Protein AF-0000000067835073 (afdb_homodimer)

pLDDT: mean 97.75, std 1.34, range [91.19, 98.94]

Foldseek 3Di:
DAAQDPVLVVLLVVLLVVLPDDDDDDYDNALVVVQCVQQDPVNQSVNLAQPQDAEEFEQDGDPHGSLVSLLSQCVHQQRVQHAYEYEYADPDPVVVVSSVVSPHPYYDHQDPDPVSNSVVSNVVSNVVVPDDGDGGD/DAAQDPVLVVLLVVLLVVLPDDDDDDYDNALVVVQCVQQDPVNQSVNLAQPQDAEEFEQDGDPHGSLVSLLSQCVHQQRVQHAYEYEYADPDPVVVVSSVVSPHPYYDHQDPDPVSNSVVSNVVSNVVVPDDGDGGD

Sequence (274 aa):
MIEDDEGHARLIERNIRRAGVNNEILPFRDGTSALEFLFGADGTGEVSGRRHLLILLDLNLPDMTGIDILEQIKANPHTKRSPVVVLTTTDDSREIQRCYDLGANVYITKPVNYEGFSNAIRQLGLFFSVIQVPENSMIEDDEGHARLIERNIRRAGVNNEILPFRDGTSALEFLFGADGTGEVSGRRHLLILLDLNLPDMTGIDILEQIKANPHTKRSPVVVLTTTDDSREIQRCYDLGANVYITKPVNYEGFSNAIRQLGLFFSVIQVPENS

Radius of gyration: 18.01 Å; Cα contacts (8 Å, |Δi|>4): 546; chains: 2; bounding box: 34×50×45 Å

Secondary structure (DSSP, 8-state):
-B---HHHHHHHHHHHHHTT--S----BSSHHHHHHHHH-TTSS-GGGTT-B--EEE-SB-SSSBHHHHHHHHHHSTTTTTS-EEEEES---HHHHHHHHHTT-SEEEEPPSSHHHHHHHHHHHHHHHTTBPPPBP-/-B---HHHHHHHHHHHHHTT--S----BSSHHHHHHHHH-TTSS-GGGTT----EEE-SB-SSSBHHHHHHHHHHSTTTTTS-EEEEES---HHHHHHHHHTT-SEEEEPPSSHHHHHHHHHHHHHHHTTBPPPPP-

Nearest PDB structures (foldseek):
  3heb-assembly1_B  TM=9.997E-01  e=2.700E-22  Rhodospirillum rubrum ATCC 11170
  1jlk-assembly1_B  TM=9.019E-01  e=1.122E-11  Synechocystis sp. PCC 6803
  1k68-assembly1_B  TM=8.655E-01  e=3.749E-11  Tolypothrix sp. PCC 7601
  6xvu-assembly2_C  TM=8.597E-01  e=5.150E-11  Deinococcus radiodurans R1 = ATCC 13939 = DSM 20539
  1k66-assembly1_B  TM=8.749E-01  e=4.462E-10  Tolypothrix sp. PCC 7601

Organism: Methylorubrum extorquens (strain ATCC 14718 / DSM 1338 / JCM 2805 / NCIMB 9133 / AM1) (NCBI:txid272630)

Solvent-accessible surface area (backbone atoms only — not comparable to full-atom values): 13986 Å² total; per-residue (Å²): 62,37,42,52,51,62,68,57,43,51,53,46,52,53,28,24,43,71,44,65,46,77,70,89,80,61,79,22,55,35,55,65,66,43,48,42,63,47,18,29,96,82,60,70,12,63,76,31,30,69,34,67,48,73,42,40,36,28,44,80,37,87,82,46,49,31,63,60,50,46,45,52,40,48,68,31,80,16,40,40,54,37,46,30,36,36,46,29,74,66,78,51,66,68,57,48,36,48,42,36,70,51,60,43,35,42,41,29,52,50,46,89,48,68,68,55,30,52,49,49,34,29,34,47,17,41,32,60,69,52,49,60,72,37,61,19,77,60,38,42,51,52,63,69,58,43,52,52,46,52,54,28,24,43,72,44,65,45,76,70,89,79,62,80,23,54,33,55,65,67,42,48,43,64,47,17,28,96,83,62,70,13,62,76,31,30,69,35,68,47,74,40,41,35,29,42,81,38,87,82,46,50,29,63,59,51,46,44,52,40,50,71,30,80,17,40,39,54,37,46,30,35,37,47,28,74,67,79,51,67,68,58,49,37,50,42,38,70,52,59,41,36,42,40,29,51,50,47,89,48,67,67,55,29,51,50,50,34,28,33,46,17,42,33,59,69,50,50,60,70,37,60,19,77

InterPro domains:
  IPR001789 Signal transduction response regulator, receiver domain [PF00072] (2-121)
  IPR001789 Signal transduction response regulator, receiver domain [PS50110] (1-125)
  IPR001789 Signal transduction response regulator, receiver domain [SM00448] (1-121)
  IPR011006 CheY-like superfamily [SSF52172] (2-124)
  IPR052893 Two-component system response regulator [PTHR44520] (1-135)

Structure (mmCIF, N/CA/C/O backbone):
data_AF-0000000067835073-model_v1
#
loop_
_entity.id
_entity.type
_entity.pdbx_description
1 polymer 'Response regulator receiver (CheY-like protein)'
#
loop_
_atom_site.group_PDB
_atom_site.id
_atom_site.type_symbol
_atom_site.label_atom_id
_atom_site.label_alt_id
_atom_site.label_comp_id
_atom_site.label_asym_id
_atom_site.label_entity_id
_atom_site.label_seq_id
_atom_site.pdbx_PDB_ins_code
_atom_site.Cartn_x
_atom_site.Cartn_y
_atom_site.Cartn_z
_atom_site.occupancy
_atom_site.B_iso_or_equiv
_atom_site.auth_seq_id
_atom_site.auth_comp_id
_atom_site.auth_asym_id
_atom_site.auth_atom_id
_atom_site.pdbx_PDB_model_num
ATOM 1 N N . MET A 1 1 ? -4.281 14.312 4.859 1 98.56 1 MET A N 1
ATOM 2 C CA . MET A 1 1 ? -2.906 14.617 4.473 1 98.56 1 MET A CA 1
ATOM 3 C C . MET A 1 1 ? -2.176 15.352 5.594 1 98.56 1 MET A C 1
ATOM 5 O O . MET A 1 1 ? -2.541 16.484 5.945 1 98.56 1 MET A O 1
ATOM 9 N N . ILE A 1 2 ? -1.182 14.68 6.16 1 98.88 2 ILE A N 1
ATOM 10 C CA . ILE A 1 2 ? -0.378 15.266 7.23 1 98.88 2 ILE A CA 1
ATOM 11 C C . ILE A 1 2 ? 0.965 15.727 6.672 1 98.88 2 ILE A C 1
ATOM 13 O O . ILE A 1 2 ? 1.862 14.914 6.438 1 98.88 2 ILE A O 1
ATOM 17 N N . GLU A 1 3 ? 1.107 17.062 6.453 1 98.69 3 GLU A N 1
ATOM 18 C CA . GLU A 1 3 ? 2.195 17.734 5.742 1 98.69 3 GLU A CA 1
ATOM 19 C C . GLU A 1 3 ? 2.354 19.188 6.203 1 98.69 3 GLU A C 1
ATOM 21 O O . GLU A 1 3 ? 1.433 19.984 6.062 1 98.69 3 GLU A O 1
ATOM 26 N N . ASP A 1 4 ? 3.525 19.453 6.754 1 98.38 4 ASP A N 1
ATOM 27 C CA . ASP A 1 4 ? 3.678 20.781 7.332 1 98.38 4 ASP A CA 1
ATOM 28 C C . ASP A 1 4 ? 4.176 21.781 6.289 1 98.38 4 ASP A C 1
ATOM 30 O O . ASP A 1 4 ? 4.031 23 6.461 1 98.38 4 ASP A O 1
ATOM 34 N N . ASP A 1 5 ? 4.883 21.359 5.227 1 97.62 5 ASP A N 1
ATOM 35 C CA . ASP A 1 5 ? 5.324 22.234 4.152 1 97.62 5 ASP A CA 1
ATOM 36 C C . ASP A 1 5 ? 4.156 22.641 3.252 1 97.62 5 ASP A C 1
ATOM 38 O O . ASP A 1 5 ? 3.621 21.797 2.516 1 97.62 5 ASP A O 1
ATOM 42 N N . GLU A 1 6 ? 3.848 23.859 3.281 1 97.12 6 GLU A N 1
ATOM 43 C CA . GLU A 1 6 ? 2.68 24.344 2.549 1 97.12 6 GLU A CA 1
ATOM 44 C C . GLU A 1 6 ? 2.857 24.156 1.044 1 97.12 6 GLU A C 1
ATOM 46 O O . GLU A 1 6 ? 1.894 23.859 0.331 1 97.12 6 GLU A O 1
ATOM 51 N N . GLY A 1 7 ? 4.02 24.438 0.592 1 96.69 7 GLY A N 1
ATOM 52 C CA . GLY A 1 7 ? 4.301 24.203 -0.816 1 96.69 7 GLY A CA 1
ATOM 53 C C . GLY A 1 7 ? 4.105 22.766 -1.239 1 96.69 7 GLY A C 1
ATOM 54 O O . GLY A 1 7 ? 3.48 22.5 -2.266 1 96.69 7 GLY A O 1
ATOM 55 N N . HIS A 1 8 ? 4.672 21.875 -0.478 1 97.5 8 HIS A N 1
ATOM 56 C CA . HIS A 1 8 ? 4.469 20.453 -0.744 1 97.5 8 HIS A CA 1
ATOM 57 C C . HIS A 1 8 ? 2.992 20.078 -0.667 1 97.5 8 HIS A C 1
ATOM 59 O O . HIS A 1 8 ? 2.477 19.391 -1.545 1 97.5 8 HIS A O 1
ATOM 65 N N . ALA A 1 9 ? 2.312 20.531 0.361 1 97.94 9 ALA A N 1
ATOM 66 C CA . ALA A 1 9 ? 0.902 20.188 0.549 1 97.94 9 ALA A CA 1
ATOM 67 C C . ALA A 1 9 ? 0.071 20.625 -0.656 1 97.94 9 ALA A C 1
ATOM 69 O O . ALA A 1 9 ? -0.775 19.859 -1.136 1 97.94 9 ALA A O 1
ATOM 70 N N . ARG A 1 10 ? 0.273 21.797 -1.124 1 97.75 10 ARG A N 1
ATOM 71 C CA . ARG A 1 10 ? -0.455 22.312 -2.277 1 97.75 10 ARG A CA 1
ATOM 72 C C . ARG A 1 10 ? -0.171 21.484 -3.523 1 97.75 10 ARG A C 1
ATOM 74 O O . ARG A 1 10 ? -1.088 21.156 -4.281 1 97.75 10 ARG A O 1
ATOM 81 N N . LEU A 1 11 ? 1.121 21.234 -3.689 1 97.62 11 LEU A N 1
ATOM 82 C CA . LEU A 1 11 ? 1.531 20.422 -4.832 1 97.62 11 LEU A CA 1
ATOM 83 C C . LEU A 1 11 ? 0.865 19.062 -4.789 1 97.62 11 LEU A C 1
ATOM 85 O O . LEU A 1 11 ? 0.342 18.594 -5.801 1 97.62 11 LEU A O 1
ATOM 89 N N . ILE A 1 12 ? 0.872 18.391 -3.662 1 98.19 12 ILE A N 1
ATOM 90 C CA . ILE A 1 12 ? 0.294 17.062 -3.477 1 98.19 12 ILE A CA 1
ATOM 91 C C . ILE A 1 12 ? -1.202 17.109 -3.775 1 98.19 12 ILE A C 1
ATOM 93 O O . ILE A 1 12 ? -1.7 16.328 -4.594 1 98.19 12 ILE A O 1
ATOM 97 N N . GLU A 1 13 ? -1.892 18.031 -3.162 1 98.12 13 GLU A N 1
ATOM 98 C CA . GLU A 1 13 ? -3.338 18.109 -3.342 1 98.12 13 GLU A CA 1
ATOM 99 C C . GLU A 1 13 ? -3.697 18.359 -4.805 1 98.12 13 GLU A C 1
ATOM 101 O O . GLU A 1 13 ? -4.574 17.688 -5.355 1 98.12 13 GLU A O 1
ATOM 106 N N . ARG A 1 14 ? -3.027 19.297 -5.41 1 97.06 14 ARG A N 1
ATOM 107 C CA . ARG A 1 14 ? -3.311 19.656 -6.797 1 97.06 14 ARG A CA 1
ATOM 108 C C . ARG A 1 14 ? -3.137 18.453 -7.719 1 97.06 14 ARG A C 1
ATOM 110 O O . ARG A 1 14 ? -3.984 18.188 -8.578 1 97.06 14 ARG A O 1
ATOM 117 N N . ASN A 1 15 ? -2.102 17.734 -7.551 1 97.44 15 ASN A N 1
ATOM 118 C CA . ASN A 1 15 ? -1.818 16.609 -8.445 1 97.44 15 ASN A CA 1
ATOM 119 C C . ASN A 1 15 ? -2.738 15.43 -8.18 1 97.44 15 ASN A C 1
ATOM 121 O O . ASN A 1 15 ? -3.123 14.711 -9.102 1 97.44 15 ASN A O 1
ATOM 125 N N . ILE A 1 16 ? -3.078 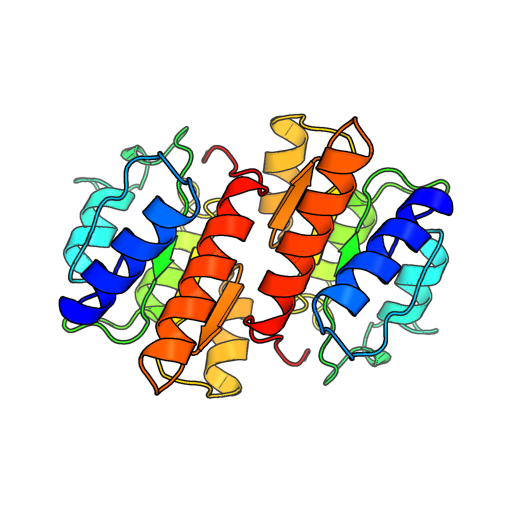15.18 -6.918 1 97.44 16 ILE A N 1
ATOM 126 C CA . ILE A 1 16 ? -4.043 14.133 -6.594 1 97.44 16 ILE A CA 1
ATOM 127 C C . ILE A 1 16 ? -5.387 14.445 -7.238 1 97.44 16 ILE A C 1
ATOM 129 O O . ILE A 1 16 ? -6.023 13.57 -7.832 1 97.44 16 ILE A O 1
ATOM 133 N N . ARG A 1 17 ? -5.805 15.688 -7.219 1 97.12 17 ARG A N 1
ATOM 134 C CA . ARG A 1 17 ? -7.055 16.125 -7.84 1 97.12 17 ARG A CA 1
ATOM 135 C C . ARG A 1 17 ? -6.992 15.977 -9.359 1 97.12 17 ARG A C 1
ATOM 137 O O . ARG A 1 17 ? -7.957 15.539 -9.984 1 97.12 17 ARG A O 1
ATOM 144 N N . ARG A 1 18 ? -5.891 16.297 -9.883 1 95.12 18 ARG A N 1
ATOM 145 C CA . ARG A 1 18 ? -5.695 16.203 -11.328 1 95.12 18 ARG A CA 1
ATOM 146 C C . ARG A 1 18 ? -5.789 14.758 -11.797 1 95.12 18 ARG A C 1
ATOM 148 O O . ARG A 1 18 ? -6.168 14.492 -12.938 1 95.12 18 ARG A O 1
ATOM 155 N N . ALA A 1 19 ? -5.398 13.859 -10.922 1 94.12 19 ALA A N 1
ATOM 156 C CA . ALA A 1 19 ? -5.457 12.438 -11.25 1 94.12 19 ALA A CA 1
ATOM 157 C C . ALA A 1 19 ? -6.895 11.922 -11.188 1 94.12 19 ALA A C 1
ATOM 159 O O . ALA A 1 19 ? -7.152 10.75 -11.484 1 94.12 19 ALA A O 1
ATOM 160 N N . GLY A 1 20 ? -7.879 12.758 -10.703 1 93.94 20 GLY A N 1
ATOM 161 C CA . GLY A 1 20 ? -9.289 12.414 -10.734 1 93.94 20 GLY A CA 1
ATOM 162 C C . GLY A 1 20 ? -9.828 11.953 -9.391 1 93.94 20 GLY A C 1
ATOM 163 O O . GLY A 1 20 ? -10.93 11.414 -9.312 1 93.94 20 GLY A O 1
ATOM 164 N N . VAL A 1 21 ? -9.047 12.055 -8.375 1 93.94 21 VAL A N 1
ATOM 165 C CA . VAL A 1 21 ? -9.508 11.719 -7.027 1 93.94 21 VAL A CA 1
ATOM 166 C C . VAL A 1 21 ? -10.391 12.836 -6.488 1 93.94 21 VAL A C 1
ATOM 168 O O . VAL A 1 21 ? -9.93 13.953 -6.27 1 93.94 21 VAL A O 1
ATOM 171 N N . ASN A 1 22 ? -11.641 12.477 -6.199 1 93.38 22 ASN A N 1
ATOM 172 C CA . ASN A 1 22 ? -12.609 13.516 -5.863 1 93.38 22 ASN A CA 1
ATOM 173 C C . ASN A 1 22 ? -12.953 13.492 -4.375 1 93.38 22 ASN A C 1
ATOM 175 O O . ASN A 1 22 ? -13.633 14.398 -3.879 1 93.38 22 ASN A O 1
ATOM 179 N N . ASN A 1 23 ? -12.516 12.578 -3.691 1 94.44 23 ASN A N 1
ATOM 180 C CA . ASN A 1 23 ? -12.789 12.508 -2.26 1 94.44 23 ASN A CA 1
ATOM 181 C C . ASN A 1 23 ? -12.266 13.75 -1.529 1 94.44 23 ASN A C 1
ATOM 183 O O . ASN A 1 23 ? -11.398 14.453 -2.041 1 94.44 23 ASN A O 1
ATOM 187 N N . GLU A 1 24 ? -12.883 13.984 -0.422 1 97 24 GLU A N 1
ATOM 188 C CA . GLU A 1 24 ? -12.43 15.102 0.405 1 97 24 GLU A CA 1
ATOM 189 C C . GLU A 1 24 ? -10.992 14.883 0.873 1 97 24 GLU A C 1
ATOM 191 O O . GLU A 1 24 ? -10.625 13.789 1.291 1 97 24 GLU A O 1
ATOM 196 N N . ILE A 1 25 ? -10.164 15.898 0.758 1 97.94 25 ILE A N 1
ATOM 197 C CA . ILE A 1 25 ? -8.805 15.906 1.288 1 97.94 25 ILE A CA 1
ATOM 198 C C . ILE A 1 25 ? -8.711 16.875 2.463 1 97.94 25 ILE A C 1
ATOM 200 O O . ILE A 1 25 ? -8.969 18.078 2.309 1 97.94 25 ILE A O 1
ATOM 204 N N . LEU A 1 26 ? -8.445 16.391 3.621 1 98.31 26 LEU A N 1
ATOM 205 C CA . LEU A 1 26 ? -8.297 17.203 4.824 1 98.31 26 LEU A CA 1
ATOM 206 C C . LEU A 1 26 ? -6.824 17.406 5.168 1 98.31 26 LEU A C 1
ATOM 208 O O . LEU A 1 26 ? -6.145 16.469 5.578 1 98.31 26 LEU A O 1
ATOM 212 N N . PRO A 1 27 ? -6.355 18.625 5.016 1 98.5 27 PRO A N 1
ATOM 213 C CA . PRO A 1 27 ? -4.945 18.906 5.312 1 98.5 27 PRO A CA 1
ATOM 214 C C . PRO A 1 27 ? -4.695 19.172 6.793 1 98.5 27 PRO A C 1
ATOM 216 O O . PRO A 1 27 ? -5.512 19.828 7.445 1 98.5 27 PRO A O 1
ATOM 219 N N . PHE A 1 28 ? -3.629 18.625 7.301 1 98.81 28 PHE A N 1
ATOM 220 C CA . PHE A 1 28 ? -3.121 18.906 8.641 1 98.81 28 PHE A CA 1
ATOM 221 C C . PHE A 1 28 ? -1.654 19.312 8.586 1 98.81 28 PHE A C 1
ATOM 223 O O . PHE A 1 28 ? -0.842 18.656 7.945 1 98.81 28 PHE A O 1
ATOM 230 N N . ARG A 1 29 ? -1.24 20.297 9.367 1 98.44 29 ARG A N 1
ATOM 231 C CA . ARG A 1 29 ? 0.108 20.844 9.273 1 98.44 29 ARG A CA 1
ATOM 232 C C . ARG A 1 29 ? 0.999 20.312 10.383 1 98.44 29 ARG A C 1
ATOM 234 O O . ARG A 1 29 ? 2.193 20.609 10.438 1 98.44 29 ARG A O 1
ATOM 241 N N . ASP A 1 30 ? 0.369 19.609 11.25 1 98.69 30 ASP A N 1
ATOM 242 C CA . ASP A 1 30 ? 1.11 19.016 12.367 1 98.69 30 ASP A CA 1
ATOM 243 C C . ASP A 1 30 ? 0.448 17.734 12.859 1 98.69 30 ASP A C 1
ATOM 245 O O . ASP A 1 30 ? -0.685 17.438 12.477 1 98.69 30 ASP A O 1
ATOM 249 N N . GLY A 1 31 ? 1.2 16.922 13.609 1 98.69 31 GLY A N 1
ATOM 250 C CA . GLY A 1 31 ? 0.702 15.648 14.094 1 98.69 31 GLY A CA 1
ATOM 251 C C . GLY A 1 31 ? -0.397 15.789 15.133 1 98.69 31 GLY A C 1
ATOM 252 O O . GLY A 1 31 ? -1.326 14.977 15.172 1 98.69 31 GLY A O 1
ATOM 253 N N . THR A 1 32 ? -0.28 16.812 15.93 1 98.56 32 THR A N 1
ATOM 254 C CA . THR A 1 32 ? -1.241 17 17 1 98.56 32 THR A CA 1
ATOM 255 C C . THR A 1 3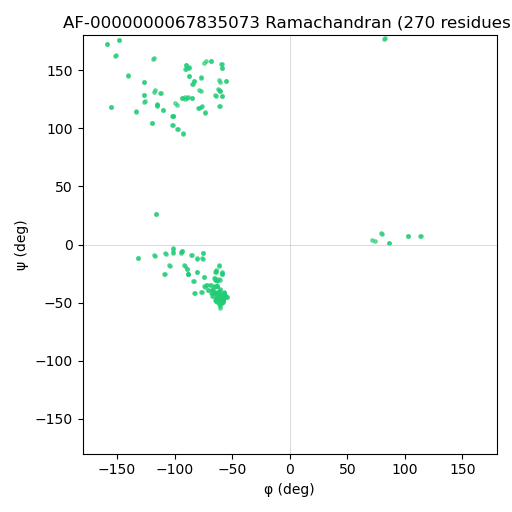2 ? -2.652 17.172 16.453 1 98.56 32 THR A C 1
ATOM 257 O O . THR A 1 32 ? -3.576 16.469 16.859 1 98.56 32 THR A O 1
ATOM 260 N N . SER A 1 33 ? -2.822 18.094 15.547 1 98.62 33 SER A N 1
ATOM 261 C CA . SER A 1 33 ? -4.145 18.328 14.984 1 98.62 33 SER A CA 1
ATOM 262 C C . SER A 1 33 ? -4.648 17.109 14.211 1 98.62 33 SER A C 1
ATOM 264 O O . SER A 1 33 ? -5.844 16.828 14.219 1 98.62 33 SER A O 1
ATOM 266 N N . ALA A 1 34 ? -3.736 16.391 13.523 1 98.81 34 ALA A N 1
ATOM 267 C CA . ALA A 1 34 ? -4.109 15.18 12.797 1 98.81 34 ALA A CA 1
ATOM 268 C C . ALA A 1 34 ? -4.625 14.109 13.75 1 98.81 34 ALA A C 1
ATOM 270 O O . ALA A 1 34 ? -5.676 13.508 13.5 1 98.81 34 ALA A O 1
ATOM 271 N N . LEU A 1 35 ? -3.91 13.891 14.844 1 98.75 35 LEU A N 1
ATOM 272 C CA . LEU A 1 35 ? -4.293 12.867 15.805 1 98.75 35 LEU A CA 1
ATOM 273 C C . LEU A 1 35 ? -5.594 13.242 16.516 1 98.75 35 LEU A C 1
ATOM 275 O O . LEU A 1 35 ? -6.418 12.375 16.812 1 98.75 35 LEU A O 1
ATOM 279 N N . GLU A 1 36 ? -5.723 14.508 16.828 1 98.69 36 GLU A N 1
ATOM 280 C CA . GLU A 1 36 ? -6.98 14.961 17.406 1 98.69 36 GLU A CA 1
ATOM 281 C C . GLU A 1 36 ? -8.156 14.641 16.484 1 98.69 36 GLU A C 1
ATOM 283 O O . GLU A 1 36 ? -9.219 14.219 16.953 1 98.69 36 GLU A O 1
ATOM 288 N N . PHE A 1 37 ? -7.996 14.906 15.25 1 98.75 37 PHE A N 1
ATOM 289 C CA . PHE A 1 37 ? -9.039 14.594 14.281 1 98.75 37 PHE A CA 1
ATOM 290 C C . PHE A 1 37 ? -9.312 13.094 14.25 1 98.75 37 PHE A C 1
ATOM 292 O O . PHE A 1 37 ? -10.469 12.672 14.281 1 98.75 37 PHE A O 1
ATOM 299 N N . LEU A 1 38 ? -8.273 12.227 14.195 1 98.69 38 LEU A N 1
ATOM 300 C CA . LEU A 1 38 ? -8.391 10.781 13.992 1 98.69 38 LEU A CA 1
ATOM 301 C C . LEU A 1 38 ? -8.945 10.109 15.242 1 98.69 38 LEU A C 1
ATOM 303 O O . LEU A 1 38 ? -9.711 9.148 15.148 1 98.69 38 LEU A O 1
ATOM 307 N N . PHE A 1 39 ? -8.594 10.617 16.391 1 98.62 39 PHE A N 1
ATOM 308 C CA . PHE A 1 39 ? -8.914 9.906 17.625 1 98.62 39 PHE A CA 1
ATOM 309 C C . PHE A 1 39 ? -10.094 10.57 18.328 1 98.62 39 PHE A C 1
ATOM 311 O O . PHE A 1 39 ? -10.719 9.961 19.203 1 98.62 39 PHE A O 1
ATOM 318 N N . GLY A 1 40 ? -10.367 11.82 17.953 1 98.19 40 GLY A N 1
ATOM 319 C CA . GLY A 1 40 ? -11.453 12.547 18.594 1 98.19 40 GLY A CA 1
ATOM 320 C C . GLY A 1 40 ? -11.055 13.172 19.906 1 98.19 40 GLY A C 1
ATOM 321 O O . GLY A 1 40 ? -9.945 12.945 20.406 1 98.19 40 GLY A O 1
ATOM 322 N N . ALA A 1 41 ? -11.969 13.898 20.531 1 96.25 41 ALA A N 1
ATOM 323 C CA . ALA A 1 41 ? -11.719 14.656 21.75 1 96.25 41 ALA A CA 1
ATOM 324 C C . ALA A 1 41 ? -11.406 13.727 22.922 1 96.25 41 ALA A C 1
ATOM 326 O O . ALA A 1 41 ? -10.633 14.078 23.812 1 96.25 41 ALA A O 1
ATOM 327 N N . ASP A 1 42 ? -11.922 12.578 22.875 1 97.06 42 ASP A N 1
ATOM 328 C CA . ASP A 1 42 ? -11.727 11.656 23.984 1 97.06 42 ASP A CA 1
ATOM 329 C C . ASP A 1 42 ? -10.531 10.742 23.75 1 97.06 42 ASP A C 1
ATOM 331 O O . ASP A 1 42 ? -10.211 9.891 24.578 1 97.06 42 ASP A O 1
ATOM 335 N N . GLY A 1 43 ? -9.93 10.797 22.609 1 97.19 43 GLY A N 1
ATOM 336 C CA . GLY A 1 43 ? -8.703 10.078 22.312 1 97.19 43 GLY A CA 1
ATOM 337 C C . GLY A 1 43 ? -8.922 8.617 21.969 1 97.19 43 GLY A C 1
ATOM 338 O O . GLY A 1 43 ? -7.969 7.863 21.797 1 97.19 43 GLY A O 1
ATOM 339 N N . THR A 1 44 ? -10.117 8.18 21.797 1 97.94 44 THR A N 1
ATOM 340 C CA . THR A 1 44 ? -10.406 6.75 21.688 1 97.94 44 THR A CA 1
ATOM 341 C C . THR A 1 44 ? -10.289 6.301 20.234 1 97.94 44 THR A C 1
ATOM 343 O O . THR A 1 44 ? -10.07 5.117 19.953 1 97.94 44 THR A O 1
ATOM 346 N N . GLY A 1 45 ? -10.477 7.211 19.281 1 98.31 45 GLY A N 1
ATOM 347 C CA . GLY A 1 45 ? -10.477 6.883 17.859 1 98.31 45 GLY A CA 1
ATOM 348 C C . GLY A 1 45 ? -11.836 6.441 17.359 1 98.31 45 GLY A C 1
ATOM 349 O O . GLY A 1 45 ? -12 6.172 16.172 1 98.31 45 GLY A O 1
ATOM 350 N N . GLU A 1 46 ? -12.844 6.422 18.219 1 98.31 46 GLU A N 1
ATOM 351 C CA . GLU A 1 46 ? -14.172 5.957 17.844 1 98.31 46 GLU A CA 1
ATOM 352 C C . GLU A 1 46 ? -14.758 6.812 16.719 1 98.31 46 GLU A C 1
ATOM 354 O O . GLU A 1 46 ? -15.492 6.305 15.859 1 98.31 46 GLU A O 1
ATOM 359 N N . VAL A 1 47 ? -14.391 8.07 16.688 1 98.19 47 VAL A N 1
ATOM 360 C CA . VAL A 1 47 ? -14.906 9 15.68 1 98.19 47 VAL A CA 1
ATOM 361 C C . VAL A 1 47 ? -14.461 8.562 14.289 1 98.19 47 VAL A C 1
ATOM 363 O O . VAL A 1 47 ? -15.047 8.977 13.281 1 98.19 47 VAL A O 1
ATOM 366 N N . SER A 1 48 ? -13.414 7.793 14.18 1 98.31 48 SER A N 1
ATOM 367 C CA . SER A 1 48 ? -12.891 7.328 12.898 1 98.31 48 SER A CA 1
ATOM 368 C C . SER A 1 48 ? -13.438 5.949 12.539 1 98.31 48 SER A C 1
ATOM 370 O O . SER A 1 48 ? -13.172 5.434 11.453 1 98.31 48 SER A O 1
ATOM 372 N N . GLY A 1 49 ? -14.18 5.379 13.539 1 97.06 49 GLY A N 1
ATOM 373 C CA . GLY A 1 49 ? -14.82 4.102 13.266 1 97.06 49 GLY A CA 1
ATOM 374 C C . GLY A 1 49 ? -15.82 4.168 12.133 1 97.06 49 GLY A C 1
ATOM 375 O O . GLY A 1 49 ? -16.5 5.188 11.953 1 97.06 49 GLY A O 1
ATOM 376 N N . ARG A 1 50 ? -15.969 3.207 11.234 1 96.06 50 ARG A N 1
ATOM 377 C CA . ARG A 1 50 ? -16.906 3.051 10.133 1 96.06 50 ARG A CA 1
ATOM 378 C C . ARG A 1 50 ? -16.594 4.016 8.992 1 96.06 50 ARG A C 1
ATOM 380 O O . ARG A 1 50 ? -17.391 4.184 8.07 1 96.06 50 ARG A O 1
ATOM 387 N N . ARG A 1 51 ? -15.469 4.805 9.133 1 97.81 51 ARG A N 1
ATOM 388 C CA . ARG A 1 51 ? -15.031 5.695 8.062 1 97.81 51 ARG A CA 1
ATOM 389 C C . ARG A 1 51 ? -14.047 4.992 7.129 1 97.81 51 ARG A C 1
ATOM 391 O O . ARG A 1 51 ? -13.391 4.031 7.523 1 97.81 51 ARG A O 1
ATOM 398 N N . HIS A 1 52 ? -14.062 5.422 5.922 1 98.19 52 HIS A N 1
ATOM 399 C CA . HIS A 1 52 ? -13.047 5.039 4.945 1 98.19 52 HIS A CA 1
ATOM 400 C C . HIS A 1 52 ? -11.961 6.105 4.832 1 98.19 52 HIS A C 1
ATOM 402 O O . HIS A 1 52 ? -12.172 7.145 4.203 1 98.19 52 HIS A O 1
ATOM 408 N N . LEU A 1 53 ? -10.867 5.887 5.488 1 98.44 53 LEU A N 1
ATOM 409 C CA . LEU A 1 53 ? -9.82 6.895 5.535 1 98.44 53 LEU A CA 1
ATOM 410 C C . LEU A 1 53 ? -8.539 6.375 4.883 1 98.44 53 LEU A C 1
ATOM 412 O O . LEU A 1 53 ? -8.172 5.211 5.062 1 98.44 53 LEU A O 1
ATOM 416 N N . LEU A 1 54 ? -7.969 7.121 4.07 1 98.69 54 LEU A N 1
ATOM 417 C CA . LEU A 1 54 ? -6.602 6.957 3.586 1 98.69 54 LEU A CA 1
ATOM 418 C C . LEU A 1 54 ? -5.707 8.086 4.082 1 98.69 54 LEU A C 1
ATOM 420 O O . LEU A 1 54 ? -6.078 9.258 3.992 1 98.69 54 LEU A O 1
ATOM 424 N N . ILE A 1 55 ? -4.562 7.781 4.633 1 98.88 55 ILE A N 1
ATOM 425 C CA . ILE A 1 55 ? -3.744 8.781 5.312 1 98.88 55 ILE A CA 1
ATOM 426 C C . ILE A 1 55 ? -2.424 8.961 4.562 1 98.88 55 ILE A C 1
ATOM 428 O O . ILE A 1 55 ? -1.711 7.984 4.309 1 98.88 55 ILE A O 1
ATOM 432 N N . LEU A 1 56 ? -2.137 10.125 4.109 1 98.81 56 LEU A N 1
ATOM 433 C CA . LEU A 1 56 ? -0.824 10.531 3.617 1 98.81 56 LEU A CA 1
ATOM 434 C C . LEU A 1 56 ? -0.008 11.188 4.727 1 98.81 56 LEU A C 1
ATOM 436 O O . LEU A 1 56 ? -0.441 12.18 5.316 1 98.81 56 LEU A O 1
ATOM 440 N N . LEU A 1 57 ? 1.203 10.688 4.961 1 98.94 57 LEU A N 1
ATOM 441 C CA . LEU A 1 57 ? 1.905 11.039 6.191 1 98.94 57 LEU A CA 1
ATOM 442 C C . LEU A 1 57 ? 3.355 11.414 5.902 1 98.94 57 LEU A C 1
ATOM 444 O O . LEU A 1 57 ? 4.129 10.586 5.418 1 98.94 57 LEU A O 1
ATOM 448 N N . ASP A 1 58 ? 3.734 12.648 6.121 1 98.75 58 ASP A N 1
ATOM 44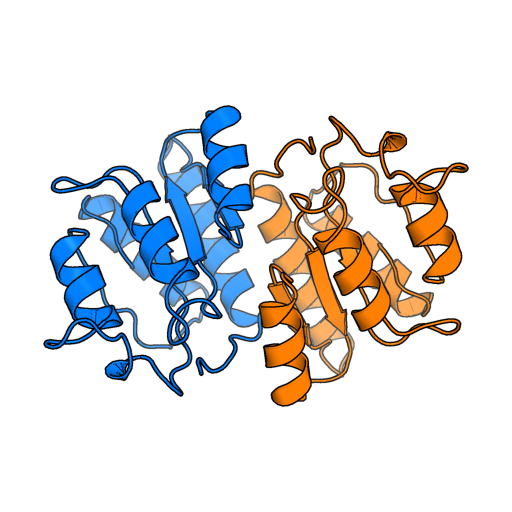9 C CA . ASP A 1 58 ? 5.137 13.055 6.18 1 98.75 58 ASP A CA 1
ATOM 450 C C . ASP A 1 58 ? 5.762 12.664 7.52 1 98.75 58 ASP A C 1
ATOM 452 O O . ASP A 1 58 ? 5.109 12.75 8.562 1 98.75 58 ASP A O 1
ATOM 456 N N . LEU A 1 59 ? 7.02 12.258 7.551 1 98.5 59 LEU A N 1
ATOM 457 C CA . LEU A 1 59 ? 7.688 11.875 8.789 1 98.5 59 LEU A CA 1
ATOM 458 C C . LEU A 1 59 ? 8.227 13.109 9.516 1 98.5 59 LEU A C 1
ATOM 460 O O . LEU A 1 59 ? 8.367 13.094 10.742 1 98.5 59 LEU A O 1
ATOM 464 N N . ASN A 1 60 ? 8.602 14.109 8.742 1 97.44 60 ASN A N 1
ATOM 465 C CA . ASN A 1 60 ? 9.203 15.312 9.297 1 97.44 60 ASN A CA 1
ATOM 466 C C . ASN A 1 60 ? 8.164 16.391 9.578 1 97.44 60 ASN A C 1
ATOM 468 O O . ASN A 1 60 ? 7.84 17.188 8.703 1 97.44 60 ASN A O 1
ATOM 472 N N . LEU A 1 61 ? 7.707 16.438 10.812 1 98.44 61 LEU A N 1
ATOM 473 C CA . LEU A 1 61 ? 6.703 17.391 11.25 1 98.44 61 LEU A CA 1
ATOM 474 C C . LEU A 1 61 ? 7.258 18.297 12.352 1 98.44 61 LEU A C 1
ATOM 476 O O . LEU A 1 61 ? 8.258 17.953 12.992 1 98.44 61 LEU A O 1
ATOM 480 N N . PRO A 1 62 ? 6.672 19.422 12.578 1 98.25 62 PRO A N 1
ATOM 481 C CA . PRO A 1 62 ? 7.246 20.406 13.5 1 98.25 62 PRO A CA 1
ATOM 482 C C . PRO A 1 62 ? 7.07 20 14.961 1 98.25 62 PRO A C 1
ATOM 484 O O . PRO A 1 62 ? 7.859 20.422 15.82 1 98.25 62 PRO A O 1
ATOM 487 N N . ASP A 1 63 ? 6.062 19.234 15.344 1 98.5 63 ASP A N 1
ATOM 488 C CA . ASP A 1 63 ? 5.734 19.016 16.75 1 98.5 63 ASP A CA 1
ATOM 489 C C . ASP A 1 63 ? 6.074 17.594 17.188 1 98.5 63 ASP A C 1
ATOM 491 O O . ASP A 1 63 ? 6.297 17.344 18.359 1 98.5 63 ASP A O 1
ATOM 495 N N . MET A 1 64 ? 6.109 16.594 16.25 1 98.25 64 MET A N 1
ATOM 496 C CA . MET A 1 64 ? 6.449 15.203 16.531 1 98.25 64 MET A CA 1
ATOM 497 C C . MET A 1 64 ? 6.91 14.492 15.258 1 98.25 64 MET A C 1
ATOM 499 O O . MET A 1 64 ? 6.879 15.078 14.164 1 98.25 64 MET A O 1
ATOM 503 N N . THR A 1 65 ? 7.383 13.305 15.391 1 98.25 65 THR A N 1
ATOM 504 C CA . THR A 1 65 ? 7.777 12.547 14.211 1 98.25 65 THR A CA 1
ATOM 505 C C . THR A 1 65 ? 6.594 11.773 13.641 1 98.25 65 THR A C 1
ATOM 507 O O . THR A 1 65 ? 5.754 11.273 14.391 1 98.25 65 THR A O 1
ATOM 510 N N . GLY A 1 66 ? 6.527 11.641 12.328 1 98.62 66 GLY A N 1
ATOM 511 C CA . GLY A 1 66 ? 5.496 10.828 11.703 1 98.62 66 GLY A CA 1
ATOM 512 C C . GLY A 1 66 ? 5.523 9.383 12.156 1 98.62 66 GLY A C 1
ATOM 513 O O . GLY A 1 66 ? 4.512 8.68 12.07 1 98.62 66 GLY A O 1
ATOM 514 N N . ILE A 1 67 ? 6.68 8.93 12.625 1 98.56 67 ILE A N 1
ATOM 515 C CA . ILE A 1 67 ? 6.797 7.566 13.133 1 98.56 67 ILE A CA 1
ATOM 516 C C . ILE A 1 67 ? 5.91 7.391 14.359 1 98.56 67 ILE A C 1
ATOM 518 O O . ILE A 1 67 ? 5.215 6.379 14.492 1 98.56 67 ILE A O 1
ATOM 522 N N . ASP A 1 68 ? 5.902 8.352 15.195 1 98.31 68 ASP A N 1
ATOM 523 C CA . ASP A 1 68 ? 5.039 8.336 16.375 1 98.31 68 ASP A CA 1
ATOM 524 C C . ASP A 1 68 ? 3.566 8.297 15.977 1 98.31 68 ASP A C 1
ATOM 526 O O . ASP A 1 68 ? 2.777 7.559 16.578 1 98.31 68 ASP A O 1
ATOM 530 N N . ILE A 1 69 ? 3.26 9.047 15.039 1 98.88 69 ILE A N 1
ATOM 531 C CA . ILE A 1 69 ? 1.886 9.117 14.555 1 98.88 69 ILE A CA 1
ATOM 532 C C . ILE A 1 69 ? 1.479 7.766 13.969 1 98.88 69 ILE A C 1
ATOM 534 O O . ILE A 1 69 ? 0.416 7.234 14.289 1 98.88 69 ILE A O 1
ATOM 538 N N . LEU A 1 70 ? 2.35 7.223 13.094 1 98.94 70 LEU A N 1
ATOM 539 C CA . LEU A 1 70 ? 2.115 5.922 12.484 1 98.94 70 LEU A CA 1
ATOM 540 C C . LEU A 1 70 ? 1.873 4.855 13.547 1 98.94 70 LEU A C 1
ATOM 542 O O . LEU A 1 70 ? 0.916 4.082 13.445 1 98.94 70 LEU A O 1
ATOM 546 N N . GLU A 1 71 ? 2.662 4.848 14.555 1 98.75 71 GLU A N 1
ATOM 547 C CA . GLU A 1 71 ? 2.543 3.877 15.633 1 98.75 71 GLU A CA 1
ATOM 548 C C . GLU A 1 71 ? 1.191 3.992 16.328 1 98.75 71 GLU A C 1
ATOM 550 O O . GLU A 1 71 ? 0.526 2.984 16.578 1 98.75 71 GLU A O 1
ATOM 555 N N . GLN A 1 72 ? 0.792 5.18 16.609 1 98.69 72 GLN A N 1
ATOM 556 C CA . GLN A 1 72 ? -0.473 5.406 17.297 1 98.69 72 GLN A CA 1
ATOM 557 C C . GLN A 1 72 ? -1.656 5 16.422 1 98.69 72 GLN A C 1
ATOM 559 O O . GLN A 1 72 ? -2.592 4.352 16.906 1 98.69 72 GLN A O 1
ATOM 564 N N . ILE A 1 73 ? -1.635 5.359 15.18 1 98.81 73 ILE A N 1
ATOM 565 C CA . ILE A 1 73 ? -2.711 5.031 14.25 1 98.81 73 ILE A CA 1
ATOM 566 C C . ILE A 1 73 ? -2.873 3.516 14.172 1 98.81 73 ILE A C 1
ATOM 568 O O . ILE A 1 73 ? -3.99 2.998 14.266 1 98.81 73 ILE A O 1
ATOM 572 N N . LYS A 1 74 ? -1.737 2.754 14.023 1 98.69 74 LYS A N 1
ATOM 573 C CA . LYS A 1 74 ? -1.778 1.317 13.766 1 98.69 74 LYS A CA 1
ATOM 574 C C . LYS A 1 74 ? -2.02 0.532 15.055 1 98.69 74 LYS A C 1
AT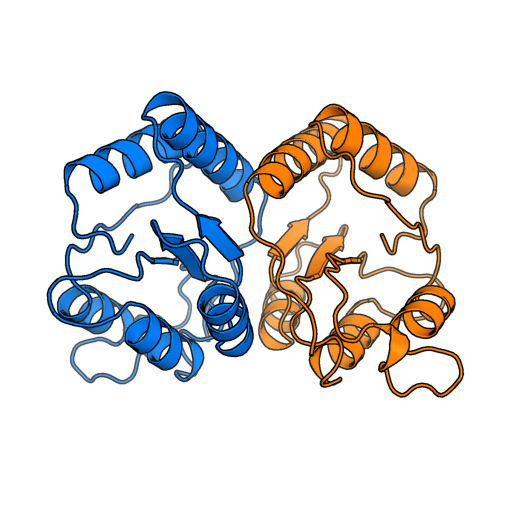OM 576 O O . LYS A 1 74 ? -2.369 -0.649 15.008 1 98.69 74 LYS A O 1
ATOM 581 N N . ALA A 1 75 ? -1.91 1.179 16.172 1 98.38 75 ALA A N 1
ATOM 582 C CA . ALA A 1 75 ? -2.172 0.526 17.453 1 98.38 75 ALA A CA 1
ATOM 583 C C . ALA A 1 75 ? -3.635 0.68 17.859 1 98.38 75 ALA A C 1
ATOM 585 O O . ALA A 1 75 ? -4.105 -0.001 18.781 1 98.38 75 ALA A O 1
ATOM 586 N N . ASN A 1 76 ? -4.367 1.606 17.297 1 98.62 76 ASN A N 1
ATOM 587 C CA . ASN A 1 76 ? -5.742 1.912 17.672 1 98.62 76 ASN A CA 1
ATOM 588 C C . ASN A 1 76 ? -6.742 1.063 16.891 1 98.62 76 ASN A C 1
ATOM 590 O O . ASN A 1 76 ? -6.727 1.049 15.664 1 98.62 76 ASN A O 1
ATOM 594 N N . PRO A 1 77 ? -7.664 0.348 17.547 1 98 77 PRO A N 1
ATOM 595 C CA . PRO A 1 77 ? -8.586 -0.568 16.875 1 98 77 PRO A CA 1
ATOM 596 C C . PRO A 1 77 ? -9.5 0.144 15.875 1 98 77 PRO A C 1
ATOM 598 O O . PRO A 1 77 ? -10.039 -0.489 14.969 1 98 77 PRO A O 1
ATOM 601 N N . HIS A 1 78 ? -9.641 1.438 15.969 1 98.5 78 HIS A N 1
ATOM 602 C CA . HIS A 1 78 ? -10.578 2.172 15.125 1 98.5 78 HIS A CA 1
ATOM 603 C C . HIS A 1 78 ? -9.859 2.861 13.969 1 98.5 78 HIS A C 1
ATOM 605 O O . HIS A 1 78 ? -10.5 3.467 13.109 1 98.5 78 HIS A O 1
ATOM 611 N N . THR A 1 79 ? -8.516 2.77 13.906 1 98.62 79 THR A N 1
ATOM 612 C CA . THR A 1 79 ? -7.812 3.441 12.82 1 98.62 79 THR A CA 1
ATOM 613 C C . THR A 1 79 ? -6.805 2.5 12.164 1 98.62 79 THR A C 1
ATOM 615 O O . THR A 1 79 ? -6.297 2.783 11.078 1 98.62 79 THR A O 1
ATOM 618 N N . LYS A 1 80 ? -6.512 1.352 12.75 1 98.44 80 LYS A N 1
ATOM 619 C CA . LYS A 1 80 ? -5.395 0.5 12.352 1 98.44 80 LYS A CA 1
ATOM 620 C C . LYS A 1 80 ? -5.59 -0.037 10.938 1 98.44 80 LYS A C 1
ATOM 622 O O . LYS A 1 80 ? -4.617 -0.354 10.242 1 98.44 80 LYS A O 1
ATOM 627 N N . ARG A 1 81 ? -6.824 -0.094 10.484 1 98.44 81 ARG A N 1
ATOM 628 C CA . ARG A 1 81 ? -7.121 -0.661 9.172 1 98.44 81 ARG A CA 1
ATOM 629 C C . ARG A 1 81 ? -6.855 0.352 8.07 1 98.44 81 ARG A C 1
ATOM 631 O O . ARG A 1 81 ? -6.672 -0.022 6.906 1 98.44 81 ARG A O 1
ATOM 638 N N . SER A 1 82 ? -6.895 1.682 8.406 1 98.75 82 SER A N 1
ATOM 639 C CA . SER A 1 82 ? -6.703 2.727 7.402 1 98.75 82 SER A CA 1
ATOM 640 C C . SER A 1 82 ? -5.348 2.592 6.715 1 98.75 82 SER A C 1
ATOM 642 O O . SER A 1 82 ? -4.316 2.504 7.379 1 98.75 82 SER A O 1
ATOM 644 N N . PRO A 1 83 ? -5.316 2.568 5.383 1 98.81 83 PRO A N 1
ATOM 645 C CA . PRO A 1 83 ? -4.027 2.623 4.688 1 98.81 83 PRO A CA 1
ATOM 646 C C . PRO A 1 83 ? -3.242 3.896 5 1 98.81 83 PRO A C 1
ATOM 648 O O . PRO A 1 83 ? -3.811 4.992 4.988 1 98.81 83 PRO A O 1
ATOM 651 N N . VAL A 1 84 ? -2.01 3.705 5.312 1 98.94 84 VAL A N 1
ATOM 652 C CA . VAL A 1 84 ? -1.111 4.832 5.535 1 98.94 84 VAL A CA 1
ATOM 653 C C . VAL A 1 84 ? -0.011 4.832 4.477 1 98.94 84 VAL A C 1
ATOM 655 O O . VAL A 1 84 ? 0.721 3.852 4.332 1 98.94 84 VAL A O 1
ATOM 658 N N . VAL A 1 85 ? 0.046 5.883 3.713 1 98.94 85 VAL A N 1
ATOM 659 C CA . VAL A 1 85 ? 1.128 6.133 2.766 1 98.94 85 VAL A CA 1
ATOM 660 C C . VAL A 1 85 ? 2.107 7.145 3.357 1 98.94 85 VAL A C 1
ATOM 662 O O . VAL A 1 85 ? 1.775 8.32 3.516 1 98.94 85 VAL A O 1
ATOM 665 N N . VAL A 1 86 ? 3.291 6.684 3.678 1 98.94 86 VAL A N 1
ATOM 666 C CA . VAL A 1 86 ? 4.355 7.57 4.141 1 98.94 86 VAL A CA 1
ATOM 667 C C . VAL A 1 86 ? 4.996 8.273 2.949 1 98.94 86 VAL A C 1
ATOM 669 O O . VAL A 1 86 ? 5.43 7.625 1.995 1 98.94 86 VAL A O 1
ATOM 672 N N . LEU A 1 87 ? 4.91 9.539 2.895 1 98.56 87 LEU A N 1
ATOM 673 C CA . LEU A 1 87 ? 5.492 10.406 1.873 1 98.56 87 LEU A CA 1
ATOM 674 C C . LEU A 1 87 ? 6.469 11.398 2.492 1 98.56 87 LEU A C 1
ATOM 676 O O . LEU A 1 87 ? 6.059 12.383 3.111 1 98.56 87 LEU A O 1
ATOM 680 N N . THR A 1 88 ? 7.801 11.18 2.34 1 98.31 88 THR A N 1
ATOM 681 C CA . THR A 1 88 ? 8.805 11.953 3.064 1 98.31 88 THR A CA 1
ATOM 682 C C . THR A 1 88 ? 10.078 12.102 2.234 1 98.31 88 THR A C 1
ATOM 684 O O . THR A 1 88 ? 10.172 11.562 1.131 1 98.31 88 THR A O 1
ATOM 687 N N . THR A 1 89 ? 11.062 12.883 2.766 1 96.5 89 THR A N 1
ATOM 688 C CA . THR A 1 89 ? 12.266 13.195 1.993 1 96.5 89 THR A CA 1
ATOM 689 C C . THR A 1 89 ? 13.344 12.141 2.217 1 96.5 89 THR A C 1
ATOM 691 O O . THR A 1 89 ? 14.258 12 1.401 1 96.5 89 THR A O 1
ATOM 694 N N . THR A 1 90 ? 13.266 11.43 3.262 1 96.56 90 THR A N 1
ATOM 695 C CA . THR A 1 90 ? 14.352 10.508 3.592 1 96.56 90 THR A CA 1
ATOM 696 C C . THR A 1 90 ? 14.188 9.195 2.838 1 96.56 90 THR A C 1
ATOM 698 O O . THR A 1 90 ? 13.062 8.703 2.672 1 96.56 90 THR A O 1
ATOM 701 N N . ASP A 1 91 ? 15.32 8.648 2.373 1 97.06 91 ASP A N 1
ATOM 702 C CA . ASP A 1 91 ? 15.352 7.316 1.768 1 97.06 91 ASP A CA 1
ATOM 703 C C . ASP A 1 91 ? 16.203 6.355 2.59 1 97.06 91 ASP A C 1
ATOM 705 O O . ASP A 1 91 ? 16.781 5.41 2.047 1 97.06 91 ASP A O 1
ATOM 709 N N . ASP A 1 92 ? 16.297 6.656 3.854 1 97.44 92 ASP A N 1
ATOM 710 C CA . ASP A 1 92 ? 17.062 5.797 4.758 1 97.44 92 ASP A CA 1
ATOM 711 C C . ASP A 1 92 ? 16.406 4.414 4.867 1 97.44 92 ASP A C 1
ATOM 713 O O . ASP A 1 92 ? 15.234 4.301 5.211 1 97.44 92 ASP A O 1
ATOM 717 N N . SER A 1 93 ? 17.297 3.32 4.641 1 97.88 93 SER A N 1
ATOM 718 C CA . SER A 1 93 ? 16.797 1.952 4.625 1 97.88 93 SER A CA 1
ATOM 719 C C . SER A 1 93 ? 16.219 1.559 5.984 1 97.88 93 SER A C 1
ATOM 721 O O . SER A 1 93 ? 15.211 0.857 6.059 1 97.88 93 SER A O 1
ATOM 723 N N . ARG A 1 94 ? 16.812 2.029 7.059 1 97.62 94 ARG A N 1
ATOM 724 C CA . ARG A 1 94 ? 16.344 1.703 8.398 1 97.62 94 ARG A CA 1
ATOM 725 C C . ARG A 1 94 ? 14.961 2.309 8.656 1 97.62 94 ARG A C 1
ATOM 727 O O . ARG A 1 94 ? 14.094 1.66 9.234 1 97.62 94 ARG A O 1
ATOM 734 N N . GLU A 1 95 ? 14.758 3.506 8.211 1 97.88 95 GLU A N 1
ATOM 735 C CA . GLU A 1 95 ? 13.469 4.172 8.383 1 97.88 95 GLU A CA 1
ATOM 736 C C . GLU A 1 95 ? 12.383 3.498 7.543 1 97.88 95 GLU A C 1
ATOM 738 O O . GLU A 1 95 ? 11.258 3.312 8.008 1 97.88 95 GLU A O 1
ATOM 743 N N . ILE A 1 96 ? 12.773 3.162 6.348 1 98.62 96 ILE A N 1
ATOM 744 C CA . ILE A 1 96 ? 11.844 2.471 5.465 1 98.62 96 ILE A CA 1
ATOM 745 C C . ILE A 1 96 ? 11.383 1.168 6.117 1 98.62 96 ILE A C 1
ATOM 747 O O . ILE A 1 96 ? 10.18 0.919 6.242 1 98.62 96 ILE A O 1
ATOM 751 N N . GLN A 1 97 ? 12.359 0.367 6.602 1 98.56 97 GLN A N 1
ATOM 752 C CA . GLN A 1 97 ? 12.039 -0.907 7.238 1 98.56 97 GLN A CA 1
ATOM 753 C C . GLN A 1 97 ? 11.188 -0.7 8.484 1 98.56 97 GLN A C 1
ATOM 755 O O . GLN A 1 97 ? 10.195 -1.401 8.688 1 98.56 97 GLN A O 1
ATOM 760 N N . ARG A 1 98 ? 11.508 0.271 9.227 1 98.25 98 ARG A N 1
ATOM 761 C CA . ARG A 1 98 ? 10.789 0.562 10.469 1 98.25 98 ARG A CA 1
ATOM 762 C C . ARG A 1 98 ? 9.336 0.932 10.18 1 98.25 98 ARG A C 1
ATOM 764 O O . ARG A 1 98 ? 8.43 0.46 10.867 1 98.25 98 ARG A O 1
ATOM 771 N N . CYS A 1 99 ? 9.133 1.74 9.227 1 98.81 99 CYS A N 1
ATOM 772 C CA . CYS A 1 99 ? 7.781 2.168 8.898 1 98.81 99 CYS A CA 1
ATOM 773 C C . CYS A 1 99 ? 6.926 0.984 8.453 1 98.81 99 CYS A C 1
ATOM 775 O O . CYS A 1 99 ? 5.773 0.857 8.875 1 98.81 99 CYS A O 1
ATOM 777 N N . TYR A 1 100 ? 7.484 0.113 7.621 1 98.75 100 TYR A N 1
ATOM 778 C CA . TYR A 1 100 ? 6.73 -1.063 7.207 1 98.75 100 TYR A CA 1
ATOM 779 C C . TYR A 1 100 ? 6.473 -1.991 8.383 1 98.75 100 TYR A C 1
ATOM 781 O O . TYR A 1 100 ? 5.383 -2.557 8.516 1 98.75 100 TYR A O 1
ATOM 789 N N . ASP A 1 101 ? 7.449 -2.109 9.32 1 98.31 101 ASP A N 1
ATOM 790 C CA . ASP A 1 101 ? 7.273 -2.926 10.516 1 98.31 101 ASP A CA 1
ATOM 791 C C . ASP A 1 101 ? 6.141 -2.389 11.391 1 98.31 101 ASP A C 1
ATOM 793 O O . ASP A 1 101 ? 5.441 -3.158 12.055 1 98.31 101 ASP A O 1
ATOM 797 N N . LEU A 1 102 ? 5.973 -1.101 11.344 1 98.31 102 LEU A N 1
ATOM 798 C CA . LEU A 1 102 ? 4.957 -0.466 12.18 1 98.31 102 LEU A CA 1
ATOM 799 C C . LEU A 1 102 ? 3.594 -0.5 11.5 1 98.31 102 LEU A C 1
ATOM 801 O O . LEU A 1 102 ? 2.59 -0.098 12.094 1 98.31 102 LEU A O 1
ATOM 805 N N . GLY A 1 103 ? 3.537 -0.912 10.18 1 98.31 103 GLY A N 1
ATOM 806 C CA . GLY A 1 103 ? 2.25 -1.126 9.539 1 98.31 103 GLY A CA 1
ATOM 807 C C . GLY A 1 103 ? 1.967 -0.138 8.422 1 98.31 103 GLY A C 1
ATOM 808 O O . GLY A 1 103 ? 0.831 -0.026 7.961 1 98.31 103 GLY A O 1
ATOM 809 N N . ALA A 1 104 ? 3 0.684 8.078 1 98.88 104 ALA A N 1
ATOM 810 C CA . ALA A 1 104 ? 2.795 1.506 6.891 1 98.88 104 ALA A CA 1
ATOM 811 C C . ALA A 1 104 ? 2.445 0.644 5.68 1 98.88 104 ALA A C 1
ATOM 813 O O . ALA A 1 104 ? 3.018 -0.432 5.492 1 98.88 104 ALA A O 1
ATOM 814 N N . ASN A 1 105 ? 1.537 1.152 4.895 1 98.81 105 ASN A N 1
ATOM 815 C CA . ASN A 1 105 ? 1.138 0.407 3.707 1 98.81 105 ASN A CA 1
ATOM 816 C C . ASN A 1 105 ? 2.105 0.637 2.549 1 98.81 105 ASN A C 1
ATOM 818 O O . ASN A 1 105 ? 2.42 -0.292 1.804 1 98.81 105 ASN A O 1
ATOM 822 N N . VAL A 1 106 ? 2.479 1.871 2.42 1 98.69 106 VAL A N 1
ATOM 823 C CA . VAL A 1 106 ? 3.354 2.297 1.332 1 98.69 106 VAL A CA 1
ATOM 824 C C . VAL A 1 106 ? 4.355 3.328 1.848 1 98.69 106 VAL A C 1
ATOM 826 O O . VAL A 1 106 ? 4.051 4.094 2.766 1 98.69 106 VAL A O 1
ATOM 829 N N . TYR A 1 107 ? 5.57 3.283 1.295 1 98.88 107 TYR A N 1
ATOM 830 C CA . TYR A 1 107 ? 6.605 4.273 1.567 1 98.88 107 TYR A CA 1
ATOM 831 C C . TYR A 1 107 ? 7.137 4.879 0.273 1 98.88 107 TYR A C 1
ATOM 833 O O . TYR A 1 107 ? 7.578 4.156 -0.623 1 98.88 107 TYR A O 1
ATOM 841 N N . ILE A 1 108 ? 7.055 6.207 0.165 1 98.62 108 ILE A N 1
ATOM 842 C CA . ILE A 1 108 ? 7.539 6.922 -1.011 1 98.62 108 ILE A CA 1
ATOM 843 C C . ILE A 1 108 ? 8.508 8.023 -0.583 1 98.62 108 ILE A C 1
ATOM 845 O O . ILE A 1 108 ? 8.18 8.844 0.284 1 98.62 108 ILE A O 1
ATOM 849 N N . THR A 1 109 ? 9.664 8.062 -1.188 1 98.62 109 THR A N 1
ATOM 850 C CA . THR A 1 109 ? 10.609 9.156 -0.983 1 98.62 109 THR A CA 1
ATOM 851 C C . THR A 1 109 ? 10.289 10.328 -1.904 1 98.62 109 THR A C 1
ATOM 853 O O . THR A 1 109 ? 10.172 10.156 -3.119 1 98.62 109 THR A O 1
ATOM 856 N N . LYS A 1 110 ? 10.141 11.445 -1.32 1 98 110 LYS A N 1
ATOM 857 C CA . LYS A 1 110 ? 9.906 12.633 -2.129 1 98 110 LYS A CA 1
ATOM 858 C C . LYS A 1 110 ? 11.078 12.906 -3.066 1 98 110 LYS A C 1
ATOM 860 O O . LYS A 1 110 ? 12.211 13.102 -2.615 1 98 110 LYS A O 1
ATOM 865 N N . PRO A 1 111 ? 10.758 12.883 -4.402 1 97.06 111 PRO A N 1
ATOM 866 C CA . PRO A 1 111 ? 11.836 13.289 -5.305 1 97.06 111 PRO A CA 1
ATOM 867 C C . PRO A 1 111 ? 12.336 14.703 -5.023 1 97.06 111 PRO A C 1
ATOM 869 O O . PRO A 1 111 ? 11.555 15.578 -4.648 1 97.06 111 PRO A O 1
ATOM 872 N N . VAL A 1 112 ? 13.602 14.984 -5.332 1 93.56 112 VAL A N 1
ATOM 873 C CA . VAL A 1 112 ? 14.258 16.234 -4.965 1 93.56 112 VAL A CA 1
ATOM 874 C C . VAL A 1 112 ? 13.805 17.359 -5.898 1 93.56 112 VAL A C 1
ATOM 876 O O . VAL A 1 112 ? 13.516 18.469 -5.453 1 93.56 112 VAL A O 1
ATOM 879 N N . ASN A 1 113 ? 13.703 17 -7.117 1 95.88 113 ASN A N 1
ATOM 880 C CA . ASN A 1 113 ? 13.328 18.047 -8.062 1 95.88 113 ASN A CA 1
ATOM 881 C C . ASN A 1 113 ? 11.812 18.141 -8.219 1 95.88 113 ASN A C 1
ATOM 883 O O . ASN A 1 113 ? 11.109 17.141 -8.102 1 95.88 113 ASN A O 1
ATOM 887 N N . TYR A 1 114 ? 11.344 19.281 -8.594 1 95.31 114 TYR A N 1
ATOM 888 C CA . TYR A 1 114 ? 9.93 19.609 -8.664 1 95.31 114 TYR A CA 1
ATOM 889 C C . TYR A 1 114 ? 9.203 18.703 -9.648 1 95.31 114 TYR A C 1
ATOM 891 O O . TYR A 1 114 ? 8.133 18.172 -9.344 1 95.31 114 TYR A O 1
ATOM 899 N N . GLU A 1 115 ? 9.711 18.484 -10.812 1 97.19 115 GLU A N 1
ATOM 900 C CA . GLU A 1 115 ? 9.07 17.672 -11.844 1 97.19 115 GLU A CA 1
ATOM 901 C C . GLU A 1 115 ? 8.93 16.219 -11.391 1 97.19 115 GLU A C 1
ATOM 903 O O . GLU A 1 115 ? 7.879 15.602 -11.602 1 97.19 115 GLU A O 1
ATOM 908 N N . GLY A 1 116 ? 10.016 15.727 -10.867 1 97.31 116 GLY A N 1
ATOM 909 C CA . GLY A 1 116 ? 9.961 14.367 -10.344 1 97.31 116 GLY A CA 1
ATOM 910 C C . GLY A 1 116 ? 8.93 14.195 -9.242 1 97.31 116 GLY A C 1
ATOM 911 O O . GLY A 1 116 ? 8.18 13.219 -9.242 1 97.31 116 GLY A O 1
ATOM 912 N N . PHE A 1 117 ? 8.945 15.18 -8.367 1 97.88 117 PHE A N 1
ATOM 913 C CA . PHE A 1 117 ? 7.984 15.133 -7.273 1 97.88 117 PHE A CA 1
ATOM 914 C C . PHE A 1 117 ? 6.555 15.227 -7.801 1 97.88 117 PHE A C 1
ATOM 916 O O . PHE A 1 117 ? 5.707 14.398 -7.465 1 97.88 117 PHE A O 1
ATOM 923 N N . SER A 1 118 ? 6.277 16.125 -8.633 1 97.12 118 SER A N 1
ATOM 924 C CA . SER A 1 118 ? 4.961 16.281 -9.242 1 97.12 118 SER A CA 1
ATOM 925 C C . SER A 1 118 ? 4.516 15.008 -9.938 1 97.12 118 SER A C 1
ATOM 927 O O . SER A 1 118 ? 3.371 14.57 -9.773 1 97.12 118 SER A O 1
ATOM 929 N N . ASN A 1 119 ? 5.406 14.391 -10.672 1 96.5 119 ASN A N 1
ATOM 930 C CA . ASN A 1 119 ? 5.109 13.141 -11.359 1 96.5 119 ASN A CA 1
ATOM 931 C C . ASN A 1 119 ? 4.781 12.023 -10.383 1 96.5 119 ASN A C 1
ATOM 933 O O . ASN A 1 119 ? 3.816 11.281 -10.578 1 96.5 119 ASN A O 1
ATOM 937 N N . ALA A 1 120 ? 5.59 11.922 -9.383 1 97.31 120 ALA A N 1
ATOM 938 C CA . ALA A 1 120 ? 5.359 10.883 -8.375 1 97.31 120 ALA A CA 1
ATOM 939 C C . ALA A 1 120 ? 3.967 11.016 -7.766 1 97.31 120 ALA A C 1
ATOM 941 O O . ALA A 1 120 ? 3.262 10.023 -7.594 1 97.31 120 ALA A O 1
ATOM 942 N N . ILE A 1 121 ? 3.547 12.25 -7.488 1 98.12 121 ILE A N 1
ATOM 943 C CA . ILE A 1 121 ? 2.246 12.477 -6.871 1 98.12 121 ILE A CA 1
ATOM 944 C C . ILE A 1 121 ? 1.136 12.172 -7.871 1 98.12 121 ILE A C 1
ATOM 946 O O . ILE A 1 121 ? 0.087 11.641 -7.496 1 98.12 121 ILE A O 1
ATOM 950 N N . ARG A 1 122 ? 1.345 12.523 -9.047 1 96.69 122 ARG A N 1
ATOM 951 C CA . ARG A 1 122 ? 0.352 12.188 -10.062 1 96.69 122 ARG A CA 1
ATOM 952 C C . ARG A 1 122 ? 0.145 10.68 -10.141 1 96.69 122 ARG A C 1
ATOM 954 O O . ARG A 1 122 ? -0.992 10.203 -10.195 1 96.69 122 ARG A O 1
ATOM 961 N N . GLN A 1 123 ? 1.224 9.922 -10.242 1 96.81 123 GLN A N 1
ATOM 962 C CA . GLN A 1 123 ? 1.135 8.461 -10.266 1 96.81 123 GLN A CA 1
ATOM 963 C C . GLN A 1 123 ? 0.421 7.934 -9.023 1 96.81 123 GLN A C 1
ATOM 965 O O . GLN A 1 123 ? -0.398 7.02 -9.117 1 96.81 123 GLN A O 1
ATOM 970 N N . LEU A 1 124 ? 0.771 8.555 -7.898 1 97.5 124 LEU A N 1
ATOM 971 C CA . LEU A 1 124 ? 0.116 8.188 -6.648 1 97.5 124 LEU A CA 1
ATOM 972 C C . LEU A 1 124 ? -1.387 8.438 -6.727 1 97.5 124 LEU A C 1
ATOM 974 O O . LEU A 1 124 ? -2.182 7.59 -6.312 1 97.5 124 LEU A O 1
ATOM 978 N N . GLY A 1 125 ? -1.809 9.539 -7.246 1 97.44 125 GLY A N 1
ATOM 979 C CA . GLY A 1 125 ? -3.217 9.852 -7.43 1 97.44 125 GLY A CA 1
ATOM 980 C C . GLY A 1 125 ? -3.934 8.852 -8.32 1 97.44 125 GLY A C 1
ATOM 981 O O . GLY A 1 125 ? -5.051 8.43 -8.016 1 97.44 125 GLY A O 1
ATOM 982 N N . LEU A 1 126 ? -3.311 8.523 -9.43 1 96.62 126 LEU A N 1
ATOM 983 C CA . LEU A 1 126 ? -3.891 7.527 -10.32 1 96.62 126 LEU A CA 1
ATOM 984 C C . LEU A 1 126 ? -4.047 6.188 -9.617 1 96.62 126 LEU A C 1
ATOM 986 O O . LEU A 1 126 ? -5.051 5.492 -9.805 1 96.62 126 LEU A O 1
ATOM 990 N N . PHE A 1 127 ? -3.09 5.891 -8.836 1 97.19 127 PHE A N 1
ATOM 991 C CA . PHE A 1 127 ? -3.131 4.66 -8.055 1 97.19 127 PHE A CA 1
ATOM 992 C C . PHE A 1 127 ? -4.285 4.695 -7.055 1 97.19 127 PHE A C 1
ATOM 994 O O . PHE A 1 127 ? -5 3.703 -6.895 1 97.19 127 PHE A O 1
ATOM 1001 N N . PHE A 1 128 ? -4.52 5.824 -6.383 1 97.19 128 PHE A N 1
ATOM 1002 C CA . PHE A 1 128 ? -5.617 5.961 -5.43 1 97.19 128 PHE A CA 1
ATOM 1003 C C . PHE A 1 128 ? -6.957 5.691 -6.105 1 97.19 128 PHE A C 1
ATOM 1005 O O . PHE A 1 128 ? -7.898 5.219 -5.461 1 97.19 128 PHE A O 1
ATOM 1012 N N . SER A 1 129 ? -7.008 5.895 -7.332 1 94.31 129 SER A N 1
ATOM 1013 C CA . SER A 1 129 ? -8.273 5.742 -8.039 1 94.31 129 SER A CA 1
ATOM 1014 C C . SER A 1 129 ? -8.617 4.273 -8.242 1 94.31 129 SER A C 1
ATOM 1016 O O . SER A 1 129 ? -9.758 3.936 -8.578 1 94.31 129 SER A O 1
ATOM 1018 N N . VAL A 1 130 ? -7.664 3.33 -7.996 1 95.56 130 VAL A N 1
ATOM 1019 C CA . VAL A 1 130 ? -7.945 1.938 -8.336 1 95.56 130 VAL A CA 1
ATOM 1020 C C . VAL A 1 130 ? -7.926 1.085 -7.066 1 95.56 130 VAL A C 1
ATOM 1022 O O . VAL A 1 130 ? -8.32 -0.083 -7.09 1 95.56 130 VAL A O 1
ATOM 1025 N N . ILE A 1 131 ? -7.5 1.614 -5.918 1 97.75 131 ILE A N 1
ATOM 1026 C CA . ILE A 1 131 ? -7.414 0.798 -4.711 1 97.75 131 ILE A CA 1
ATOM 1027 C C . ILE A 1 131 ? -8.75 0.819 -3.977 1 97.75 131 ILE A C 1
ATOM 1029 O O . ILE A 1 131 ? -9.539 1.76 -4.129 1 97.75 131 ILE A O 1
ATOM 1033 N N . GLN A 1 132 ? -9.023 -0.226 -3.238 1 98.25 132 GLN A N 1
ATOM 1034 C CA . GLN A 1 132 ? -10.133 -0.258 -2.293 1 98.25 132 GLN A CA 1
ATOM 1035 C C . GLN A 1 132 ? -9.688 0.205 -0.908 1 98.25 132 GLN A C 1
ATOM 1037 O O . GLN A 1 132 ? -8.711 -0.301 -0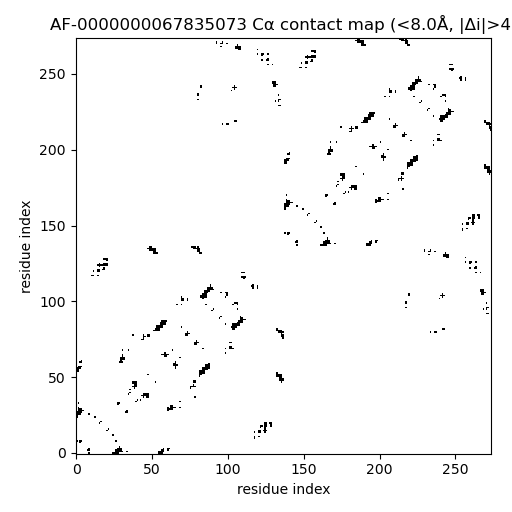.362 1 98.25 132 GLN A O 1
ATOM 1042 N N . VAL A 1 133 ? -10.375 1.146 -0.362 1 98.38 133 VAL A N 1
ATOM 1043 C CA . VAL A 1 133 ? -10.117 1.614 0.996 1 98.38 133 VAL A CA 1
ATOM 1044 C C . VAL A 1 133 ? -11.125 0.985 1.957 1 98.38 133 VAL A C 1
ATOM 1046 O O . VAL A 1 133 ? -12.336 1.16 1.801 1 98.38 133 VAL A O 1
ATOM 1049 N N . PRO A 1 134 ? -10.57 0.295 2.922 1 98.56 134 PRO A N 1
ATOM 1050 C CA . PRO A 1 134 ? -11.469 -0.414 3.834 1 98.56 134 PRO A CA 1
ATOM 1051 C C . PRO A 1 134 ? -12.18 0.521 4.812 1 98.56 134 PRO A C 1
ATOM 1053 O O . PRO A 1 134 ? -11.695 1.623 5.078 1 98.56 134 PRO A O 1
ATOM 1056 N N . GLU A 1 135 ? -13.344 -0.008 5.281 1 98 135 GLU A N 1
ATOM 1057 C CA . GLU A 1 135 ? -14.008 0.665 6.395 1 98 135 GLU A CA 1
ATOM 1058 C C . GLU A 1 135 ? -13.312 0.35 7.719 1 98 135 GLU A C 1
ATOM 1060 O O . GLU A 1 135 ? -12.977 -0.804 7.988 1 98 135 GLU A O 1
ATOM 1065 N N . ASN A 1 136 ? -13.062 1.384 8.477 1 97.69 136 ASN A N 1
ATOM 1066 C CA . ASN A 1 136 ? -12.508 1.171 9.812 1 97.69 136 ASN A CA 1
ATOM 1067 C C . ASN A 1 136 ? -13.523 0.499 10.734 1 97.69 136 ASN A C 1
ATOM 1069 O O . ASN A 1 136 ? -14.719 0.477 10.438 1 97.69 136 ASN A O 1
ATOM 1073 N N . SER A 1 137 ? -12.969 -0.113 11.758 1 91.19 137 SER A N 1
ATOM 1074 C CA . SER A 1 137 ? -13.82 -0.771 12.742 1 91.19 137 SER A CA 1
ATOM 1075 C C . SER A 1 137 ? -14.266 0.206 13.828 1 91.19 137 SER A C 1
ATOM 1077 O O . SER A 1 137 ? -13.578 1.195 14.102 1 91.19 137 SER A O 1
ATOM 1079 N N . MET B 1 1 ? 4.434 -12.789 -8.492 1 98.56 1 MET B N 1
ATOM 1080 C CA . MET B 1 1 ? 3.041 -12.703 -8.914 1 98.56 1 MET B CA 1
ATOM 1081 C C . MET B 1 1 ? 2.34 -14.047 -8.773 1 98.56 1 MET B C 1
ATOM 1083 O O . MET B 1 1 ? 2.697 -15.016 -9.453 1 98.56 1 MET B O 1
ATOM 1087 N N . ILE B 1 2 ? 1.393 -14.102 -7.855 1 98.88 2 ILE B N 1
ATOM 1088 C CA . ILE B 1 2 ? 0.622 -15.32 -7.621 1 98.88 2 ILE B CA 1
ATOM 1089 C C . ILE B 1 2 ? -0.751 -15.195 -8.281 1 98.88 2 ILE B C 1
ATOM 1091 O O . ILE B 1 2 ? -1.642 -14.523 -7.75 1 98.88 2 ILE B O 1
ATOM 1095 N N . GLU B 1 3 ? -0.933 -15.852 -9.453 1 98.69 3 GLU B N 1
ATOM 1096 C CA . GLU B 1 3 ? -2.061 -15.727 -10.375 1 98.69 3 GLU B CA 1
ATOM 1097 C C . GLU B 1 3 ? -2.225 -16.984 -11.219 1 98.69 3 GLU B C 1
ATOM 1099 O O . GLU B 1 3 ? -1.327 -17.359 -11.977 1 98.69 3 GLU B O 1
ATOM 1104 N N . ASP B 1 4 ? -3.383 -17.609 -11.039 1 98.38 4 ASP B N 1
ATOM 1105 C CA . ASP B 1 4 ? -3.535 -18.891 -11.727 1 98.38 4 ASP B CA 1
ATOM 1106 C C . ASP B 1 4 ? -4.09 -18.703 -13.133 1 98.38 4 ASP B C 1
ATOM 1108 O O . ASP B 1 4 ? -3.955 -19.578 -13.984 1 98.38 4 ASP B O 1
ATOM 1112 N N . ASP B 1 5 ? -4.84 -17.609 -13.422 1 97.62 5 ASP B N 1
ATOM 1113 C CA . ASP B 1 5 ? -5.336 -17.328 -14.766 1 97.62 5 ASP B CA 1
ATOM 1114 C C . ASP B 1 5 ? -4.211 -16.844 -15.672 1 97.62 5 ASP B C 1
ATOM 1116 O O . ASP B 1 5 ? -3.691 -15.742 -15.5 1 97.62 5 ASP B O 1
ATOM 1120 N N . GLU B 1 6 ? -3.926 -17.625 -16.625 1 97.12 6 GLU B N 1
ATOM 1121 C CA . GLU B 1 6 ? -2.795 -17.328 -17.5 1 97.12 6 GLU B CA 1
ATOM 1122 C C . GLU B 1 6 ? -3.027 -16.047 -18.281 1 97.12 6 GLU B C 1
ATOM 1124 O O . GLU B 1 6 ? -2.088 -15.289 -18.547 1 97.12 6 GLU B O 1
ATOM 1129 N N . GLY B 1 7 ? -4.215 -15.883 -18.75 1 96.69 7 GLY B N 1
ATOM 1130 C CA . GLY B 1 7 ? -4.547 -14.641 -19.438 1 96.69 7 GLY B CA 1
ATOM 1131 C C . GLY B 1 7 ? -4.344 -13.414 -18.578 1 96.69 7 GLY B C 1
ATOM 1132 O O . GLY B 1 7 ? -3.748 -12.43 -19.016 1 96.69 7 GLY B O 1
ATOM 1133 N N . HIS B 1 8 ? -4.855 -13.469 -17.391 1 97.44 8 HIS B N 1
ATOM 1134 C CA . HIS B 1 8 ? -4.641 -12.375 -16.438 1 97.44 8 HIS B CA 1
ATOM 1135 C C . HIS B 1 8 ? -3.154 -12.172 -16.156 1 97.44 8 HIS B C 1
ATOM 1137 O O . HIS B 1 8 ? -2.658 -11.047 -16.172 1 97.44 8 HIS B O 1
ATOM 1143 N N . ALA B 1 9 ? -2.447 -13.242 -15.883 1 97.94 9 ALA B N 1
ATOM 1144 C CA . ALA B 1 9 ? -1.025 -13.156 -15.562 1 97.94 9 ALA B CA 1
ATOM 1145 C C . ALA B 1 9 ? -0.247 -12.469 -16.672 1 97.94 9 ALA B C 1
ATOM 1147 O O . ALA B 1 9 ? 0.593 -11.602 -16.406 1 97.94 9 ALA B O 1
ATOM 1148 N N . ARG B 1 10 ? -0.492 -12.836 -17.891 1 97.69 10 ARG B N 1
ATOM 1149 C CA . ARG B 1 10 ? 0.184 -12.242 -19.031 1 97.69 10 ARG B CA 1
ATOM 1150 C C . ARG B 1 10 ? -0.13 -10.758 -19.141 1 97.69 10 ARG B C 1
ATOM 1152 O O . ARG B 1 10 ? 0.763 -9.945 -19.391 1 97.69 10 ARG B O 1
ATOM 1159 N N . LEU B 1 11 ? -1.423 -10.492 -19.016 1 97.56 11 LEU B N 1
ATOM 1160 C CA . LEU B 1 11 ? -1.859 -9.102 -19.062 1 97.56 11 LEU B CA 1
ATOM 1161 C C . LEU B 1 11 ? -1.169 -8.273 -17.984 1 97.56 11 LEU B C 1
ATOM 1163 O O . LEU B 1 11 ? -0.676 -7.176 -18.266 1 97.56 11 LEU B O 1
ATOM 1167 N N . ILE B 1 12 ? -1.12 -8.75 -16.766 1 98.12 12 ILE B N 1
ATOM 1168 C CA . ILE B 1 12 ? -0.514 -8.055 -15.633 1 98.12 12 ILE B CA 1
ATOM 1169 C C . ILE B 1 12 ? 0.971 -7.824 -15.906 1 98.12 12 ILE B C 1
ATOM 1171 O O . ILE B 1 12 ? 1.455 -6.695 -15.82 1 98.12 12 ILE B O 1
ATOM 1175 N N . GLU B 1 13 ? 1.668 -8.859 -16.266 1 98.06 13 GLU B N 1
ATOM 1176 C CA . GLU B 1 13 ? 3.105 -8.75 -16.5 1 98.06 13 GLU B CA 1
ATOM 1177 C C . GLU B 1 13 ? 3.408 -7.75 -17.609 1 98.06 13 GLU B C 1
ATOM 1179 O O . GLU B 1 13 ? 4.281 -6.895 -17.469 1 98.06 13 GLU B O 1
ATOM 1184 N N . ARG B 1 14 ? 2.701 -7.871 -18.703 1 97 14 ARG B N 1
ATOM 1185 C CA . ARG B 1 14 ? 2.928 -7 -19.844 1 97 14 ARG B CA 1
ATOM 1186 C C . ARG B 1 14 ? 2.74 -5.535 -19.469 1 97 14 ARG B C 1
ATOM 1188 O O . ARG B 1 14 ? 3.561 -4.688 -19.828 1 97 14 ARG B O 1
ATOM 1195 N N . ASN B 1 15 ? 1.723 -5.23 -18.766 1 97.38 15 ASN B N 1
ATOM 1196 C CA . ASN B 1 15 ? 1.424 -3.842 -18.453 1 97.38 15 ASN B CA 1
ATOM 1197 C C . AS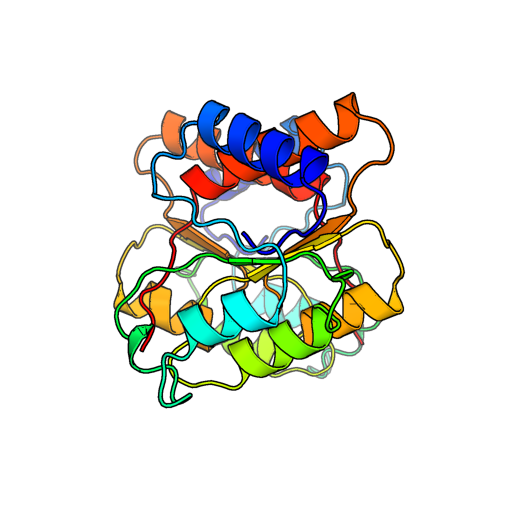N B 1 15 ? 2.375 -3.299 -17.391 1 97.38 15 ASN B C 1
ATOM 1199 O O . ASN B 1 15 ? 2.738 -2.121 -17.406 1 97.38 15 ASN B O 1
ATOM 1203 N N . ILE B 1 16 ? 2.777 -4.133 -16.422 1 97.44 16 ILE B N 1
ATOM 1204 C CA . ILE B 1 16 ? 3.77 -3.719 -15.43 1 97.44 16 ILE B CA 1
ATOM 1205 C C . ILE B 1 16 ? 5.086 -3.385 -16.125 1 97.44 16 ILE B C 1
ATOM 1207 O O . ILE B 1 16 ? 5.715 -2.367 -15.828 1 97.44 16 ILE B O 1
ATOM 1211 N N . ARG B 1 17 ? 5.473 -4.16 -17.109 1 97.06 17 ARG B N 1
ATOM 1212 C CA . ARG B 1 17 ? 6.691 -3.916 -17.875 1 97.06 17 ARG B CA 1
ATOM 1213 C C . ARG B 1 17 ? 6.574 -2.641 -18.703 1 97.06 17 ARG B C 1
ATOM 1215 O O . ARG B 1 17 ? 7.523 -1.859 -18.781 1 97.06 17 ARG B O 1
ATOM 1222 N N . ARG B 1 18 ? 5.449 -2.449 -19.234 1 95.06 18 ARG B N 1
ATOM 1223 C CA . ARG B 1 18 ? 5.203 -1.262 -20.047 1 95.06 18 ARG B CA 1
ATOM 1224 C C . ARG B 1 18 ? 5.301 0.007 -19.203 1 95.06 18 ARG B C 1
ATOM 1226 O O . ARG B 1 18 ? 5.645 1.073 -19.719 1 95.06 18 ARG B O 1
ATOM 1233 N N . ALA B 1 19 ? 4.953 -0.137 -17.953 1 94.06 19 ALA B N 1
ATOM 1234 C CA . ALA B 1 19 ? 5.023 1.001 -17.047 1 94.06 19 ALA B CA 1
ATOM 1235 C C . ALA B 1 19 ? 6.469 1.302 -16.656 1 94.06 19 ALA B C 1
ATOM 1237 O O . ALA B 1 19 ? 6.738 2.266 -15.938 1 94.06 19 ALA B O 1
ATOM 1238 N N . GLY B 1 20 ? 7.453 0.427 -17.047 1 93.81 20 GLY B N 1
ATOM 1239 C CA . GLY B 1 20 ? 8.867 0.7 -16.844 1 93.81 20 GLY B CA 1
ATOM 1240 C C . GLY B 1 20 ? 9.461 -0.059 -15.68 1 93.81 20 GLY B C 1
ATOM 1241 O O . GLY B 1 20 ? 10.57 0.238 -15.242 1 93.81 20 GLY B O 1
ATOM 1242 N N . VAL B 1 21 ? 8.727 -0.948 -15.094 1 93.94 21 VAL B N 1
ATOM 1243 C CA . VAL B 1 21 ? 9.242 -1.781 -14.008 1 93.94 21 VAL B CA 1
ATOM 1244 C C . VAL B 1 21 ? 10.117 -2.889 -14.586 1 93.94 21 VAL B C 1
ATOM 1246 O O . VAL B 1 21 ? 9.633 -3.771 -15.297 1 93.94 21 VAL B O 1
ATOM 1249 N N . ASN B 1 22 ? 11.391 -2.852 -14.172 1 93.25 22 ASN B N 1
ATOM 1250 C CA . ASN B 1 22 ? 12.352 -3.744 -14.82 1 93.25 22 ASN B CA 1
ATOM 1251 C C . ASN B 1 22 ? 12.75 -4.895 -13.898 1 93.25 22 ASN B C 1
ATOM 1253 O O . ASN B 1 22 ? 13.422 -5.832 -14.328 1 93.25 22 ASN B O 1
ATOM 1257 N N . ASN B 1 23 ? 12.367 -4.863 -12.742 1 94.44 23 ASN B N 1
ATOM 1258 C CA . ASN B 1 23 ? 12.695 -5.938 -11.812 1 94.44 23 ASN B CA 1
ATOM 1259 C C . ASN B 1 23 ? 12.18 -7.285 -12.312 1 94.44 23 ASN B C 1
ATOM 1261 O O . ASN B 1 23 ? 11.266 -7.34 -13.141 1 94.44 23 ASN B O 1
ATOM 1265 N N . GLU B 1 24 ? 12.836 -8.289 -11.844 1 96.94 24 GLU B N 1
ATOM 1266 C CA . GLU B 1 24 ? 12.391 -9.641 -12.188 1 96.94 24 GLU B CA 1
ATOM 1267 C C . GLU B 1 24 ? 10.977 -9.898 -11.672 1 96.94 24 GLU B C 1
ATOM 1269 O O . GLU B 1 24 ? 10.648 -9.555 -10.531 1 96.94 24 GLU B O 1
ATOM 1274 N N . ILE B 1 25 ? 10.117 -10.445 -12.5 1 97.94 25 ILE B N 1
ATOM 1275 C CA . ILE B 1 25 ? 8.781 -10.891 -12.117 1 97.94 25 ILE B CA 1
ATOM 1276 C C . ILE B 1 25 ? 8.719 -12.414 -12.148 1 97.94 25 ILE B C 1
ATOM 1278 O O . ILE B 1 25 ? 8.938 -13.031 -13.195 1 97.94 25 ILE B O 1
ATOM 1282 N N . LEU B 1 26 ? 8.508 -13.039 -11.047 1 98.31 26 LEU B N 1
ATOM 1283 C CA . LEU B 1 26 ? 8.398 -14.492 -10.93 1 98.31 26 LEU B CA 1
ATOM 1284 C C . LEU B 1 26 ? 6.938 -14.914 -10.82 1 98.31 26 LEU B C 1
ATOM 1286 O O . LEU B 1 26 ? 6.289 -14.656 -9.805 1 98.31 26 LEU B O 1
ATOM 1290 N N . PRO B 1 27 ? 6.441 -15.562 -11.852 1 98.5 27 PRO B N 1
ATOM 1291 C CA . PRO B 1 27 ? 5.039 -15.992 -11.828 1 98.5 27 PRO B CA 1
ATOM 1292 C C . PRO B 1 27 ? 4.84 -17.328 -11.125 1 98.5 27 PRO B C 1
ATOM 1294 O O . PRO B 1 27 ? 5.668 -18.234 -11.258 1 98.5 27 PRO B O 1
ATOM 1297 N N . PHE B 1 28 ? 3.807 -17.406 -10.328 1 98.81 28 PHE B N 1
ATOM 1298 C CA . PHE B 1 28 ? 3.346 -18.641 -9.703 1 98.81 28 PHE B CA 1
ATOM 1299 C C . PHE B 1 28 ? 1.869 -18.875 -10 1 98.81 28 PHE B C 1
ATOM 1301 O O . PHE B 1 28 ? 1.046 -17.969 -9.852 1 98.81 28 PHE B O 1
ATOM 1308 N N . ARG B 1 29 ? 1.455 -20.094 -10.273 1 98.44 29 ARG B N 1
ATOM 1309 C CA . ARG B 1 29 ? 0.093 -20.391 -10.711 1 98.44 29 ARG B CA 1
ATOM 1310 C C . ARG B 1 29 ? -0.743 -20.938 -9.555 1 98.44 29 ARG B C 1
ATOM 1312 O O . ARG B 1 29 ? -1.941 -21.188 -9.719 1 98.44 29 ARG B O 1
ATOM 1319 N N . ASP B 1 30 ? -0.059 -21.172 -8.5 1 98.69 30 ASP B N 1
ATOM 1320 C CA . ASP B 1 30 ? -0.744 -21.703 -7.324 1 98.69 30 ASP B CA 1
ATOM 1321 C C . ASP B 1 30 ? -0.036 -21.266 -6.039 1 98.69 30 ASP B C 1
ATOM 1323 O O . ASP B 1 30 ? 1.085 -20.766 -6.082 1 98.69 30 ASP B O 1
ATOM 1327 N N . GLY B 1 31 ? -0.751 -21.391 -4.91 1 98.69 31 GLY B N 1
ATOM 1328 C CA . GLY B 1 31 ? -0.208 -20.969 -3.629 1 98.69 31 GLY B CA 1
ATOM 1329 C C . GLY B 1 31 ? 0.927 -21.844 -3.143 1 98.69 31 GLY B C 1
ATOM 1330 O O . GLY B 1 31 ? 1.873 -21.359 -2.518 1 98.69 31 GLY B O 1
ATOM 1331 N N . THR B 1 32 ? 0.821 -23.094 -3.441 1 98.56 32 THR B N 1
ATOM 1332 C CA . THR B 1 32 ? 1.819 -24.047 -2.963 1 98.56 32 THR B CA 1
ATOM 1333 C C . THR B 1 32 ? 3.205 -23.688 -3.494 1 98.56 32 THR B C 1
ATOM 1335 O O . THR B 1 32 ? 4.156 -23.562 -2.723 1 98.56 32 THR B O 1
ATOM 1338 N N . SER B 1 33 ? 3.32 -23.562 -4.781 1 98.62 33 SER B N 1
ATOM 1339 C CA . SER B 1 33 ? 4.617 -23.25 -5.371 1 98.62 33 SER B CA 1
ATOM 1340 C C . SER B 1 33 ? 5.113 -21.875 -4.91 1 98.62 33 SER B C 1
ATOM 1342 O O . SER B 1 33 ? 6.312 -21.672 -4.719 1 98.62 33 SER B O 1
ATOM 1344 N N . ALA B 1 34 ? 4.191 -20.891 -4.738 1 98.81 34 ALA B N 1
ATOM 1345 C CA . ALA B 1 34 ? 4.559 -19.562 -4.254 1 98.81 34 ALA B CA 1
ATOM 1346 C C . ALA B 1 34 ? 5.133 -19.641 -2.84 1 98.81 34 ALA B C 1
ATOM 1348 O O . ALA B 1 34 ? 6.18 -19.062 -2.559 1 98.81 34 ALA B O 1
ATOM 1349 N N . LEU B 1 35 ? 4.461 -20.391 -1.964 1 98.75 35 LEU B N 1
ATOM 1350 C CA . LEU B 1 35 ? 4.902 -20.5 -0.577 1 98.75 35 LEU B CA 1
ATOM 1351 C C . LEU B 1 35 ? 6.219 -21.25 -0.484 1 98.75 35 LEU B C 1
ATOM 1353 O O . LEU B 1 35 ? 7.066 -20.938 0.353 1 98.75 35 LEU B O 1
ATOM 1357 N N . GLU B 1 36 ? 6.34 -22.281 -1.292 1 98.69 36 GLU B N 1
ATOM 1358 C CA . GLU B 1 36 ? 7.613 -23 -1.334 1 98.69 36 GLU B CA 1
ATOM 1359 C C . GLU B 1 36 ? 8.758 -22.062 -1.694 1 98.69 36 GLU B C 1
ATOM 1361 O O . GLU B 1 36 ? 9.844 -22.141 -1.108 1 98.69 36 GLU B O 1
ATOM 1366 N N . PHE B 1 37 ? 8.539 -21.25 -2.664 1 98.75 37 PHE B N 1
ATOM 1367 C CA . PHE B 1 37 ? 9.555 -20.281 -3.057 1 98.75 37 PHE B CA 1
ATOM 1368 C C . PHE B 1 37 ? 9.852 -19.312 -1.913 1 98.75 37 PHE B C 1
ATOM 1370 O O . PHE B 1 37 ? 11.016 -19.062 -1.599 1 98.75 37 PHE B O 1
ATOM 1377 N N . LEU B 1 38 ? 8.828 -18.75 -1.227 1 98.69 38 LEU B N 1
ATOM 1378 C CA . LEU B 1 38 ? 8.953 -17.703 -0.223 1 98.69 38 LEU B CA 1
ATOM 1379 C C . LEU B 1 38 ? 9.57 -18.25 1.06 1 98.69 38 LEU B C 1
ATOM 1381 O O . LEU B 1 38 ? 10.352 -17.562 1.721 1 98.69 38 LEU B O 1
ATOM 1385 N N . PHE B 1 39 ? 9.266 -19.469 1.384 1 98.62 39 PHE B N 1
ATOM 1386 C CA . PHE B 1 39 ? 9.648 -19.984 2.689 1 98.62 39 PHE B CA 1
ATOM 1387 C C . PHE B 1 39 ? 10.836 -20.938 2.566 1 98.62 39 PHE B C 1
ATOM 1389 O O . PHE B 1 39 ? 11.508 -21.219 3.559 1 98.62 39 PHE B O 1
ATOM 1396 N N . GLY B 1 40 ? 11.07 -21.406 1.34 1 98.19 40 GLY B N 1
ATOM 1397 C CA . GLY B 1 40 ? 12.164 -22.344 1.124 1 98.19 40 GLY B CA 1
ATOM 1398 C C . GLY B 1 40 ? 11.805 -23.781 1.476 1 98.19 40 GLY B C 1
ATOM 1399 O O . GLY B 1 40 ? 10.719 -24.031 2.006 1 98.19 40 GLY B O 1
ATOM 1400 N N . ALA B 1 41 ? 12.719 -24.703 1.248 1 96.25 41 ALA B N 1
ATOM 1401 C CA . ALA B 1 41 ? 12.5 -26.141 1.426 1 96.25 41 ALA B CA 1
ATOM 1402 C C . ALA B 1 41 ? 12.25 -26.484 2.893 1 96.25 41 ALA B C 1
ATOM 1404 O O . ALA B 1 41 ? 11.5 -27.406 3.201 1 96.25 41 ALA B O 1
ATOM 1405 N N . ASP B 1 42 ? 12.797 -25.719 3.742 1 97.12 42 ASP B N 1
ATOM 1406 C CA . ASP B 1 42 ? 12.664 -26.016 5.16 1 97.12 42 ASP B CA 1
ATOM 1407 C C . ASP B 1 42 ? 11.477 -25.281 5.773 1 97.12 42 ASP B C 1
ATOM 1409 O O . ASP B 1 42 ? 11.203 -25.406 6.969 1 97.12 42 ASP B O 1
ATOM 1413 N N . GLY B 1 43 ? 10.82 -24.438 5.047 1 97.25 43 GLY B N 1
ATOM 1414 C CA . GLY B 1 43 ? 9.594 -23.781 5.465 1 97.25 43 GLY B CA 1
ATOM 1415 C C . GLY B 1 43 ? 9.836 -22.609 6.395 1 97.25 43 GLY B C 1
ATOM 1416 O O . GLY B 1 43 ? 8.883 -22.016 6.918 1 97.25 43 GLY B O 1
ATOM 1417 N N . THR B 1 44 ? 11.031 -22.172 6.59 1 97.94 44 THR B N 1
ATOM 1418 C CA . THR B 1 44 ? 11.344 -21.188 7.621 1 97.94 44 THR B CA 1
ATOM 1419 C C . THR B 1 44 ? 11.18 -19.781 7.082 1 97.94 44 THR B C 1
ATOM 1421 O O . THR B 1 44 ? 10.977 -18.828 7.852 1 97.94 44 THR B O 1
ATOM 1424 N N . GLY B 1 45 ? 11.305 -19.594 5.773 1 98.31 45 GLY B N 1
ATOM 1425 C CA . GLY B 1 45 ? 11.266 -18.266 5.16 1 98.31 45 GLY B CA 1
ATOM 1426 C C . GLY B 1 45 ? 12.609 -17.578 5.141 1 98.31 45 GLY B C 1
ATOM 1427 O O . GLY B 1 45 ? 12.734 -16.469 4.605 1 98.31 45 GLY B O 1
ATOM 1428 N N . GLU B 1 46 ? 13.648 -18.234 5.645 1 98.25 46 GLU B N 1
ATOM 1429 C CA . GLU B 1 46 ? 14.977 -17.625 5.727 1 98.25 46 GLU B CA 1
ATOM 1430 C C . GLU B 1 46 ? 15.508 -17.266 4.344 1 98.25 46 GLU B C 1
ATOM 1432 O O . GLU B 1 46 ? 16.203 -16.266 4.18 1 98.25 46 GLU B O 1
ATOM 1437 N N . VAL B 1 47 ? 15.109 -18.016 3.352 1 98.19 47 VAL B N 1
ATOM 1438 C CA . VAL B 1 47 ? 15.57 -17.797 1.984 1 98.19 47 VAL B CA 1
ATOM 1439 C C . VAL B 1 47 ? 15.086 -16.438 1.482 1 98.19 47 VAL B C 1
ATOM 1441 O O . VAL B 1 47 ? 15.625 -15.898 0.515 1 98.19 47 VAL B O 1
ATOM 1444 N N . SER B 1 48 ? 14.047 -15.906 2.051 1 98.31 48 SER B N 1
ATOM 1445 C CA . SER B 1 48 ? 13.477 -14.625 1.642 1 98.31 48 SER B CA 1
ATOM 1446 C C . SER B 1 48 ? 14.039 -13.484 2.482 1 98.31 48 SER B C 1
ATOM 1448 O O . SER B 1 48 ? 13.742 -12.312 2.223 1 98.31 48 SER B O 1
ATOM 1450 N N . GLY B 1 49 ? 14.828 -13.891 3.533 1 96.94 49 GLY B N 1
ATOM 1451 C CA . GLY B 1 49 ? 15.477 -12.875 4.34 1 96.94 49 GLY B CA 1
ATOM 1452 C C . GLY B 1 49 ? 16.438 -12 3.545 1 96.94 49 GLY B C 1
ATOM 1453 O O . GLY B 1 49 ? 17.078 -12.477 2.611 1 96.94 49 GLY B O 1
ATOM 1454 N N . ARG B 1 50 ? 16.547 -10.703 3.719 1 96 50 ARG B N 1
ATOM 1455 C CA . ARG B 1 50 ? 17.453 -9.719 3.121 1 96 50 ARG B CA 1
ATOM 1456 C C . ARG B 1 50 ? 17.062 -9.438 1.672 1 96 50 ARG B C 1
ATOM 1458 O O . ARG B 1 50 ? 17.812 -8.789 0.939 1 96 50 ARG B O 1
ATOM 1465 N N . ARG B 1 51 ? 15.938 -10.062 1.189 1 97.81 51 ARG B N 1
ATOM 1466 C CA . ARG B 1 51 ? 15.438 -9.789 -0.153 1 97.81 51 ARG B CA 1
ATOM 1467 C C . ARG B 1 51 ? 14.438 -8.633 -0.141 1 97.81 51 ARG B C 1
ATOM 1469 O O . ARG B 1 51 ? 13.805 -8.367 0.883 1 97.81 51 ARG B O 1
ATOM 1476 N N . HIS B 1 52 ? 14.398 -7.953 -1.232 1 98.19 52 HIS B N 1
ATOM 1477 C CA . HIS B 1 52 ? 13.359 -6.969 -1.495 1 98.19 52 HIS B CA 1
ATOM 1478 C C . HIS B 1 52 ? 12.25 -7.562 -2.355 1 98.19 52 HIS B C 1
ATOM 1480 O O . HIS B 1 52 ? 12.414 -7.715 -3.568 1 98.19 52 HIS B O 1
ATOM 1486 N N . LEU B 1 53 ? 11.18 -7.957 -1.733 1 98.44 53 LEU B N 1
ATOM 1487 C CA . LEU B 1 53 ? 10.109 -8.641 -2.453 1 98.44 53 LEU B CA 1
ATOM 1488 C C . LEU B 1 53 ? 8.82 -7.832 -2.4 1 98.44 53 LEU B C 1
ATOM 1490 O O . LEU B 1 53 ? 8.484 -7.262 -1.36 1 98.44 53 LEU B O 1
ATOM 1494 N N . LEU B 1 54 ? 8.211 -7.648 -3.473 1 98.69 54 LEU B N 1
ATOM 1495 C CA . LEU B 1 54 ? 6.828 -7.191 -3.598 1 98.69 54 LEU B CA 1
ATOM 1496 C C . LEU B 1 54 ? 5.938 -8.297 -4.141 1 98.69 54 LEU B C 1
ATOM 1498 O O . LEU B 1 54 ? 6.281 -8.945 -5.133 1 98.69 54 LEU B O 1
ATOM 1502 N N . ILE B 1 55 ? 4.824 -8.57 -3.512 1 98.88 55 ILE B N 1
ATOM 1503 C CA . ILE B 1 55 ? 4.016 -9.734 -3.844 1 98.88 55 ILE B CA 1
ATOM 1504 C C . ILE B 1 55 ? 2.666 -9.289 -4.398 1 98.88 55 ILE B C 1
ATOM 1506 O O . ILE B 1 55 ? 1.955 -8.508 -3.758 1 98.88 55 ILE B O 1
ATOM 1510 N N . LEU B 1 56 ? 2.342 -9.656 -5.578 1 98.81 56 LEU B N 1
ATOM 1511 C CA . LEU B 1 56 ? 1.006 -9.547 -6.152 1 98.81 56 LEU B CA 1
ATOM 1512 C C . LEU B 1 56 ? 0.22 -10.836 -5.953 1 98.81 56 LEU B C 1
ATOM 1514 O O . LEU B 1 56 ? 0.656 -11.906 -6.383 1 98.81 56 LEU B O 1
ATOM 1518 N N . LEU B 1 57 ? -0.971 -10.734 -5.371 1 98.94 57 LEU B N 1
ATOM 1519 C CA . LEU B 1 57 ? -1.632 -11.93 -4.859 1 98.94 57 LEU B CA 1
ATOM 1520 C C . LEU B 1 57 ? -3.098 -11.961 -5.281 1 98.94 57 LEU B C 1
ATOM 1522 O O . LEU B 1 57 ? -3.875 -11.086 -4.898 1 98.94 57 LEU B O 1
ATOM 1526 N N . ASP B 1 58 ? -3.49 -12.906 -6.094 1 98.75 58 ASP B N 1
ATOM 1527 C CA . ASP B 1 58 ? -4.898 -13.234 -6.312 1 98.75 58 ASP B CA 1
ATOM 1528 C C . ASP B 1 58 ? -5.461 -14.055 -5.156 1 98.75 58 ASP B C 1
ATOM 1530 O O . ASP B 1 58 ? -4.77 -14.914 -4.605 1 98.75 58 ASP B O 1
ATOM 1534 N N . LEU B 1 59 ? -6.711 -13.859 -4.773 1 98.5 59 LEU B N 1
ATOM 1535 C CA . LEU B 1 59 ? -7.324 -14.609 -3.68 1 98.5 59 LEU B CA 1
ATOM 1536 C C . LEU B 1 59 ? -7.859 -15.945 -4.168 1 98.5 59 LEU B C 1
ATOM 1538 O O . LEU B 1 59 ? -7.961 -16.906 -3.396 1 98.5 59 LEU B O 1
ATOM 1542 N N . ASN B 1 60 ? -8.281 -15.961 -5.418 1 97.38 60 ASN B N 1
ATOM 1543 C CA . ASN B 1 60 ? -8.891 -17.156 -5.992 1 97.38 60 ASN B CA 1
ATOM 1544 C C . ASN B 1 60 ? -7.852 -18.031 -6.699 1 97.38 60 ASN B C 1
ATOM 1546 O O . ASN B 1 60 ? -7.586 -17.844 -7.887 1 97.38 60 ASN B O 1
ATOM 1550 N N . LEU B 1 61 ? -7.344 -19 -5.992 1 98.44 61 LEU B N 1
ATOM 1551 C CA . LEU B 1 61 ? -6.344 -19.922 -6.516 1 98.44 61 LEU B CA 1
ATOM 1552 C C . LEU B 1 61 ? -6.871 -21.359 -6.516 1 98.44 61 LEU B C 1
ATOM 1554 O O . LEU B 1 61 ? -7.832 -21.656 -5.809 1 98.44 61 LEU B O 1
ATOM 1558 N N . PRO B 1 62 ? -6.293 -22.219 -7.285 1 98.25 62 PRO B N 1
ATOM 1559 C CA . PRO B 1 62 ? -6.848 -23.578 -7.461 1 98.25 62 PRO B CA 1
ATOM 1560 C C . PRO B 1 62 ? -6.605 -24.469 -6.254 1 98.25 62 PRO B C 1
ATOM 1562 O O . PRO B 1 62 ? -7.367 -25.406 -6.016 1 98.25 62 PRO B O 1
ATOM 1565 N N . ASP B 1 63 ? -5.559 -24.281 -5.461 1 98.5 63 ASP B N 1
ATOM 1566 C CA . ASP B 1 63 ? -5.172 -25.234 -4.438 1 98.5 63 ASP B CA 1
ATOM 1567 C C . ASP B 1 63 ? -5.469 -24.703 -3.039 1 98.5 63 ASP B C 1
ATOM 1569 O O . ASP B 1 63 ? -5.641 -25.469 -2.094 1 98.5 63 ASP B O 1
ATOM 1573 N N . MET B 1 64 ? -5.531 -23.344 -2.828 1 98.25 64 MET B N 1
ATOM 1574 C CA . MET B 1 64 ? -5.832 -22.703 -1.55 1 98.25 64 MET B CA 1
ATOM 1575 C C . MET B 1 64 ? -6.332 -21.281 -1.759 1 98.25 64 MET B C 1
ATOM 1577 O O . MET B 1 64 ? -6.352 -20.781 -2.887 1 98.25 64 MET B O 1
ATOM 1581 N N . THR B 1 65 ? -6.77 -20.656 -0.719 1 98.19 65 THR B N 1
ATOM 1582 C CA . THR B 1 65 ? -7.207 -19.266 -0.837 1 98.19 65 THR B CA 1
ATOM 1583 C C . THR B 1 65 ? -6.035 -18.312 -0.639 1 98.19 65 THR B C 1
ATOM 1585 O O . THR B 1 65 ? -5.152 -18.562 0.183 1 98.19 65 THR B O 1
ATOM 1588 N N . GLY B 1 66 ? -6.027 -17.203 -1.35 1 98.62 66 GLY B N 1
ATOM 1589 C CA . GLY B 1 66 ? -5.016 -16.188 -1.146 1 98.62 66 GLY B CA 1
ATOM 1590 C C . GLY B 1 66 ? -4.988 -15.648 0.272 1 98.62 66 GLY B C 1
ATOM 1591 O O . GLY B 1 66 ? -3.967 -15.133 0.727 1 98.62 66 GLY B O 1
ATOM 1592 N N . ILE B 1 67 ? -6.117 -15.75 0.961 1 98.56 67 ILE B N 1
ATOM 1593 C CA . ILE B 1 67 ? -6.188 -15.305 2.35 1 98.56 67 ILE B CA 1
ATOM 1594 C C . ILE B 1 67 ? -5.25 -16.156 3.209 1 98.56 67 ILE B C 1
ATOM 1596 O O . ILE B 1 67 ? -4.531 -15.617 4.059 1 98.56 67 ILE B O 1
ATOM 1600 N N . ASP B 1 68 ? -5.234 -17.406 2.975 1 98.31 68 ASP B N 1
ATOM 1601 C CA . ASP B 1 68 ? -4.328 -18.297 3.684 1 98.31 68 ASP B CA 1
ATOM 1602 C C . ASP B 1 68 ? -2.871 -17.938 3.414 1 98.31 68 ASP B C 1
ATOM 1604 O O . ASP B 1 68 ? -2.047 -17.938 4.332 1 98.31 68 ASP B O 1
ATOM 1608 N N . ILE B 1 69 ? -2.615 -17.672 2.227 1 98.88 69 ILE B N 1
ATOM 1609 C CA . ILE B 1 69 ? -1.263 -17.297 1.824 1 98.88 69 ILE B CA 1
ATOM 1610 C C . ILE B 1 69 ? -0.854 -16 2.508 1 98.88 69 ILE B C 1
ATOM 1612 O O . ILE B 1 69 ? 0.23 -15.906 3.088 1 98.88 69 ILE B O 1
ATOM 1616 N N . LEU B 1 70 ? -1.751 -14.992 2.43 1 98.94 70 LEU B N 1
ATOM 1617 C CA . LEU B 1 70 ? -1.517 -13.695 3.064 1 98.94 70 LEU B CA 1
ATOM 1618 C C . LEU B 1 70 ? -1.214 -13.867 4.551 1 98.94 70 LEU B C 1
ATOM 1620 O O . LEU B 1 70 ? -0.248 -13.297 5.059 1 98.94 70 LEU B O 1
ATOM 1624 N N . GLU B 1 71 ? -1.955 -14.672 5.207 1 98.75 71 GLU B N 1
ATOM 1625 C CA . GLU B 1 71 ? -1.774 -14.922 6.633 1 98.75 71 GLU B CA 1
ATOM 1626 C C . GLU B 1 71 ? -0.4 -15.516 6.922 1 98.75 71 GLU B C 1
ATOM 1628 O O . GLU B 1 71 ? 0.294 -15.07 7.84 1 98.75 71 GLU B O 1
ATOM 1633 N N . GLN B 1 72 ? -0.009 -16.453 6.145 1 98.69 72 GLN B N 1
ATOM 1634 C CA . GLN B 1 72 ? 1.278 -17.109 6.344 1 98.69 72 GLN B CA 1
ATOM 1635 C C . GLN B 1 72 ? 2.434 -16.156 6.078 1 98.69 72 GLN B C 1
ATOM 1637 O O . GLN B 1 72 ? 3.4 -16.109 6.84 1 98.69 72 GLN B O 1
ATOM 1642 N N . ILE B 1 73 ? 2.355 -15.398 5.027 1 98.81 73 ILE B N 1
ATOM 1643 C CA . ILE B 1 73 ? 3.398 -14.445 4.668 1 98.81 73 ILE B CA 1
ATOM 1644 C C . ILE B 1 73 ? 3.588 -13.438 5.805 1 98.81 73 ILE B C 1
ATOM 1646 O O . ILE B 1 73 ? 4.715 -13.172 6.223 1 98.81 73 ILE B O 1
ATOM 1650 N N . LYS B 1 74 ? 2.453 -12.875 6.359 1 98.69 74 LYS B N 1
ATOM 1651 C CA . LYS B 1 74 ? 2.51 -11.781 7.324 1 98.69 74 LYS B CA 1
ATOM 1652 C C . LYS B 1 74 ? 2.814 -12.297 8.727 1 98.69 74 LYS B C 1
ATOM 1654 O O . LYS B 1 74 ? 3.184 -11.531 9.617 1 98.69 74 LYS B O 1
ATOM 1659 N N . ALA B 1 75 ? 2.746 -13.594 8.914 1 98.38 75 ALA B N 1
ATOM 1660 C CA . ALA B 1 75 ? 3.07 -14.188 10.211 1 98.38 75 ALA B CA 1
ATOM 1661 C C . ALA B 1 75 ? 4.543 -14.57 10.281 1 98.38 75 ALA B C 1
ATOM 1663 O O . ALA B 1 75 ? 5.066 -14.859 11.367 1 98.38 75 ALA B O 1
ATOM 1664 N N . ASN B 1 76 ? 5.238 -14.68 9.172 1 98.62 76 ASN B N 1
ATOM 1665 C CA . ASN B 1 76 ? 6.621 -15.141 9.117 1 98.62 76 ASN B CA 1
ATOM 1666 C C . ASN B 1 76 ? 7.605 -13.984 9.258 1 98.62 76 ASN B C 1
ATOM 1668 O O . ASN B 1 76 ? 7.539 -13.016 8.508 1 98.62 76 ASN B O 1
ATOM 1672 N N . PRO B 1 77 ? 8.555 -14.031 10.203 1 98 77 PRO B N 1
ATOM 1673 C CA . PRO B 1 77 ? 9.469 -12.914 10.469 1 98 77 PRO B CA 1
ATOM 1674 C C . PRO B 1 77 ? 10.328 -12.562 9.258 1 98 77 PRO B C 1
ATOM 1676 O O . PRO B 1 77 ? 10.844 -11.438 9.164 1 98 77 PRO B O 1
ATOM 1679 N N . HIS B 1 78 ? 10.453 -13.43 8.289 1 98.56 78 HIS B N 1
ATOM 1680 C CA . HIS B 1 78 ? 11.344 -13.211 7.156 1 98.56 78 HIS B CA 1
ATOM 1681 C C . HIS B 1 78 ? 10.57 -12.742 5.926 1 98.56 78 HIS B C 1
ATOM 1683 O O . HIS B 1 78 ? 11.172 -12.43 4.898 1 98.56 78 HIS B O 1
ATOM 1689 N N . THR B 1 79 ? 9.227 -12.664 6.008 1 98.62 79 THR B N 1
ATOM 1690 C CA . THR B 1 79 ? 8.469 -12.234 4.836 1 98.62 79 THR B CA 1
ATOM 1691 C C . THR B 1 79 ? 7.457 -11.156 5.207 1 98.62 79 THR B C 1
ATOM 1693 O O . THR B 1 79 ? 6.902 -10.492 4.332 1 98.62 79 THR B O 1
ATOM 1696 N N . LYS B 1 80 ? 7.211 -10.914 6.48 1 98.44 80 LYS B N 1
ATOM 1697 C CA . LYS B 1 80 ? 6.094 -10.094 6.945 1 98.44 80 LYS B CA 1
ATOM 1698 C C . LYS B 1 80 ? 6.242 -8.648 6.48 1 98.44 80 LYS B C 1
ATOM 1700 O O . LYS B 1 80 ? 5.246 -7.93 6.344 1 98.44 80 LYS B O 1
ATOM 1705 N N . ARG B 1 81 ? 7.461 -8.227 6.203 1 98.38 81 ARG B N 1
ATOM 1706 C CA . ARG B 1 81 ? 7.715 -6.844 5.824 1 98.38 81 ARG B CA 1
ATOM 1707 C C . ARG B 1 81 ? 7.387 -6.609 4.355 1 98.38 81 ARG B C 1
ATOM 1709 O O . ARG B 1 81 ? 7.172 -5.473 3.934 1 98.38 81 ARG B O 1
ATOM 1716 N N . SER B 1 82 ? 7.406 -7.703 3.523 1 98.75 82 SER B N 1
ATOM 1717 C CA . SER B 1 82 ? 7.156 -7.57 2.092 1 98.75 82 SER B CA 1
ATOM 1718 C C . SER B 1 82 ? 5.781 -6.969 1.824 1 98.75 82 SER B C 1
ATOM 1720 O O . SER B 1 82 ? 4.773 -7.457 2.344 1 98.75 82 SER B O 1
ATOM 1722 N N . PRO B 1 83 ? 5.695 -5.91 1.014 1 98.81 83 PRO B N 1
ATOM 1723 C CA . PRO B 1 83 ? 4.379 -5.422 0.592 1 98.81 83 PRO B CA 1
ATOM 1724 C C . PRO B 1 83 ? 3.586 -6.469 -0.186 1 98.81 83 PRO B C 1
ATOM 1726 O O . PRO B 1 83 ? 4.133 -7.133 -1.072 1 98.81 83 PRO B O 1
ATOM 1729 N N . VAL B 1 84 ? 2.377 -6.617 0.212 1 98.94 84 VAL B N 1
ATOM 1730 C CA . VAL B 1 84 ? 1.467 -7.504 -0.503 1 98.94 84 VAL B CA 1
ATOM 1731 C C . VAL B 1 84 ? 0.329 -6.695 -1.119 1 98.94 84 VAL B C 1
ATOM 1733 O O . VAL B 1 84 ? -0.387 -5.98 -0.412 1 98.94 84 VAL B O 1
ATOM 1736 N N . VAL B 1 85 ? 0.212 -6.762 -2.412 1 98.94 85 VAL B N 1
ATOM 1737 C CA . VAL B 1 85 ? -0.907 -6.195 -3.156 1 98.94 85 VAL B CA 1
ATOM 1738 C C . VAL B 1 85 ? -1.882 -7.305 -3.547 1 98.94 85 VAL B C 1
ATOM 1740 O O . VAL B 1 85 ? -1.565 -8.148 -4.387 1 98.94 85 VAL B O 1
ATOM 1743 N N . VAL B 1 86 ? -3.043 -7.285 -2.941 1 98.94 86 VAL B N 1
ATOM 1744 C CA . VAL B 1 86 ? -4.102 -8.219 -3.309 1 98.94 86 VAL B CA 1
ATOM 1745 C C . VAL B 1 86 ? -4.801 -7.73 -4.578 1 98.94 86 VAL B C 1
ATOM 1747 O O . VAL B 1 86 ? -5.258 -6.586 -4.641 1 98.94 86 VAL B O 1
ATOM 1750 N N . LEU B 1 87 ? -4.742 -8.469 -5.605 1 98.56 87 LEU B N 1
ATOM 1751 C CA . LEU B 1 87 ? -5.379 -8.211 -6.891 1 98.56 87 LEU B CA 1
ATOM 1752 C C . LEU B 1 87 ? -6.355 -9.336 -7.246 1 98.56 87 LEU B C 1
ATOM 1754 O O . LEU B 1 87 ? -5.938 -10.422 -7.645 1 98.56 87 LEU B O 1
ATOM 1758 N N . THR B 1 88 ? -7.684 -9.102 -7.117 1 98.31 88 THR B N 1
ATOM 1759 C CA . THR B 1 88 ? -8.672 -10.164 -7.238 1 98.31 88 THR B CA 1
ATOM 1760 C C . THR B 1 88 ? -9.977 -9.633 -7.82 1 98.31 88 THR B C 1
ATOM 1762 O O . THR B 1 88 ? -10.102 -8.43 -8.078 1 98.31 88 THR B O 1
ATOM 1765 N N . THR B 1 89 ? -10.961 -10.555 -8.062 1 96.44 89 THR B N 1
ATOM 1766 C CA . THR B 1 89 ? -12.195 -10.164 -8.742 1 96.44 89 THR B CA 1
ATOM 1767 C C . THR B 1 89 ? -13.242 -9.703 -7.738 1 96.44 89 THR B C 1
ATOM 1769 O O . THR B 1 89 ? -14.18 -8.984 -8.094 1 96.44 89 THR B O 1
ATOM 1772 N N . THR B 1 90 ? -13.109 -10.086 -6.527 1 96.62 90 THR B N 1
ATOM 1773 C CA . THR B 1 90 ? -14.156 -9.789 -5.559 1 96.62 90 THR B CA 1
ATOM 1774 C C . THR B 1 90 ? -14 -8.383 -4.996 1 96.62 90 THR B C 1
ATOM 1776 O O . THR B 1 90 ? -12.875 -7.93 -4.758 1 96.62 90 THR B O 1
ATOM 1779 N N . ASP B 1 91 ? -15.133 -7.695 -4.816 1 97.06 91 ASP B N 1
ATOM 1780 C CA . ASP B 1 91 ? -15.156 -6.398 -4.145 1 97.06 91 ASP B CA 1
ATOM 1781 C C . ASP B 1 91 ? -15.969 -6.465 -2.852 1 97.06 91 ASP B C 1
ATOM 1783 O O . ASP B 1 91 ? -16.547 -5.465 -2.426 1 97.06 91 ASP B O 1
ATOM 1787 N N . ASP B 1 92 ? -16.016 -7.652 -2.305 1 97.44 92 ASP B N 1
ATOM 1788 C CA . ASP B 1 92 ? -16.719 -7.844 -1.045 1 97.44 92 ASP B CA 1
ATOM 1789 C C . ASP B 1 92 ? -16.062 -7.07 0.087 1 97.44 92 ASP B C 1
ATOM 1791 O O . ASP B 1 92 ? -14.859 -7.242 0.343 1 97.44 92 ASP B O 1
ATOM 1795 N N . SER B 1 93 ? -16.938 -6.23 0.841 1 97.88 93 SER B N 1
ATOM 1796 C CA . SER B 1 93 ? -16.406 -5.359 1.885 1 97.88 93 SER B CA 1
ATOM 1797 C C . SER B 1 93 ? -15.766 -6.168 3.012 1 97.88 93 SER B C 1
ATOM 1799 O O . SER B 1 93 ? -14.742 -5.77 3.566 1 97.88 93 SER B O 1
ATOM 1801 N N . ARG B 1 94 ? -16.312 -7.309 3.336 1 97.56 94 ARG B N 1
ATOM 1802 C CA . ARG B 1 94 ? -15.789 -8.148 4.402 1 97.56 94 ARG B CA 1
ATOM 1803 C C . ARG B 1 94 ? -14.414 -8.703 4.031 1 97.56 94 ARG B C 1
ATOM 1805 O O . ARG B 1 94 ? -13.508 -8.734 4.867 1 97.56 94 ARG B O 1
ATOM 1812 N N . GLU B 1 95 ? -14.266 -9.094 2.812 1 97.81 95 GLU B N 1
ATOM 1813 C CA . GLU B 1 95 ? -12.984 -9.617 2.344 1 97.81 95 GLU B CA 1
ATOM 1814 C C . GLU B 1 95 ? -11.922 -8.516 2.314 1 97.81 95 GLU B C 1
ATOM 1816 O O . GLU B 1 95 ? -10.773 -8.75 2.701 1 97.81 95 GLU B O 1
ATOM 1821 N N . ILE B 1 96 ? -12.352 -7.379 1.848 1 98.62 96 ILE B N 1
ATOM 1822 C CA . ILE B 1 96 ? -11.438 -6.238 1.809 1 98.62 96 ILE B CA 1
ATOM 1823 C C . ILE B 1 96 ? -10.93 -5.938 3.217 1 98.62 96 ILE B C 1
ATOM 1825 O O . ILE B 1 96 ? -9.719 -5.855 3.443 1 98.62 96 ILE B O 1
ATOM 1829 N N . GLN B 1 97 ? -11.867 -5.844 4.188 1 98.56 97 GLN B N 1
ATOM 1830 C CA . GLN B 1 97 ? -11.5 -5.551 5.57 1 98.56 97 GLN B CA 1
ATOM 1831 C C . GLN B 1 97 ? -10.602 -6.645 6.145 1 98.56 97 GLN B C 1
ATOM 1833 O O . GLN B 1 97 ? -9.594 -6.348 6.781 1 98.56 97 GLN B O 1
ATOM 1838 N N . ARG B 1 98 ? -10.914 -7.828 5.855 1 98.25 98 ARG B N 1
ATOM 1839 C CA . ARG B 1 98 ? -10.148 -8.969 6.363 1 98.25 98 ARG B CA 1
ATOM 1840 C C . ARG B 1 98 ? -8.719 -8.945 5.84 1 98.25 98 ARG B C 1
ATOM 1842 O O . ARG B 1 98 ? -7.773 -9.172 6.598 1 98.25 98 ARG B O 1
ATOM 1849 N N . CYS B 1 99 ? -8.57 -8.695 4.602 1 98.81 99 CYS B N 1
ATOM 1850 C CA . CYS B 1 99 ? -7.238 -8.672 4.012 1 98.81 99 CYS B CA 1
ATOM 1851 C C . CYS B 1 99 ? -6.379 -7.578 4.637 1 98.81 99 CYS B C 1
ATOM 1853 O O . CYS B 1 99 ? -5.211 -7.805 4.949 1 98.81 99 CYS B O 1
ATOM 1855 N N . TYR B 1 100 ? -6.961 -6.391 4.82 1 98.75 100 TYR B N 1
ATOM 1856 C CA . TYR B 1 100 ? -6.203 -5.32 5.461 1 98.75 100 TYR B CA 1
ATOM 1857 C C . TYR B 1 100 ? -5.883 -5.668 6.91 1 98.75 100 TYR B C 1
ATOM 1859 O O . TYR B 1 100 ? -4.781 -5.395 7.391 1 98.75 100 TYR B O 1
ATOM 1867 N N . ASP B 1 101 ? -6.812 -6.355 7.617 1 98.38 101 ASP B N 1
ATOM 1868 C CA . ASP B 1 101 ? -6.578 -6.781 8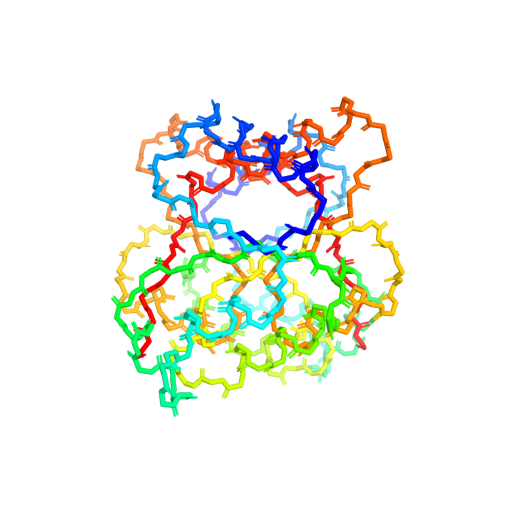.992 1 98.38 101 ASP B CA 1
ATOM 1869 C C . ASP B 1 101 ? -5.422 -7.777 9.07 1 98.38 101 ASP B C 1
ATOM 1871 O O . ASP B 1 101 ? -4.684 -7.805 10.055 1 98.38 101 ASP B O 1
ATOM 1875 N N . LEU B 1 102 ? -5.27 -8.523 8.016 1 98.31 102 LEU B N 1
ATOM 1876 C CA . LEU B 1 102 ? -4.234 -9.547 7.996 1 98.31 102 LEU B CA 1
ATOM 1877 C C . LEU B 1 102 ? -2.898 -8.969 7.547 1 98.31 102 LEU B C 1
ATOM 1879 O O . LEU B 1 102 ? -1.878 -9.664 7.559 1 98.31 102 LEU B O 1
ATOM 1883 N N . GLY B 1 103 ? -2.887 -7.684 7.062 1 98.31 103 GLY B N 1
ATOM 1884 C CA . GLY B 1 103 ? -1.624 -7.023 6.781 1 98.31 103 GLY B CA 1
ATOM 1885 C C . GLY B 1 103 ? -1.405 -6.754 5.305 1 98.31 103 GLY B C 1
ATOM 1886 O O . GLY B 1 103 ? -0.292 -6.434 4.883 1 98.31 103 GLY B O 1
ATOM 1887 N N . ALA B 1 104 ? -2.465 -7.016 4.488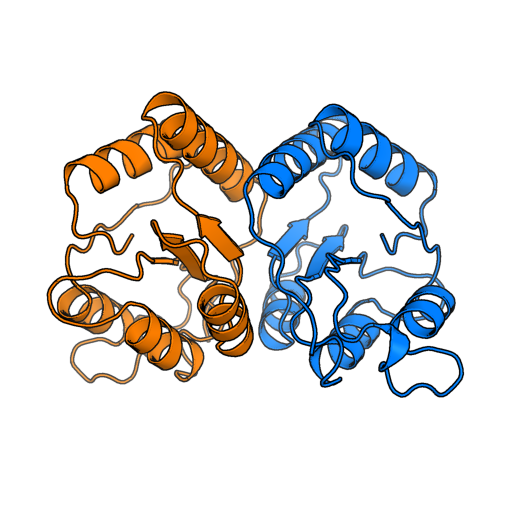 1 98.88 104 ALA B N 1
ATOM 1888 C CA . ALA B 1 104 ? -2.324 -6.59 3.1 1 98.88 104 ALA B CA 1
ATOM 1889 C C . ALA B 1 104 ? -2.008 -5.102 3.012 1 98.88 104 ALA B C 1
ATOM 1891 O O . ALA B 1 104 ? -2.564 -4.297 3.762 1 98.88 104 ALA B O 1
ATOM 1892 N N . ASN B 1 105 ? -1.144 -4.785 2.09 1 98.81 105 ASN B N 1
ATOM 1893 C CA . ASN B 1 105 ? -0.775 -3.385 1.922 1 98.81 105 ASN B CA 1
ATOM 1894 C C . ASN B 1 105 ? -1.786 -2.639 1.057 1 98.81 105 ASN B C 1
ATOM 1896 O O . ASN B 1 105 ? -2.105 -1.479 1.327 1 98.81 105 ASN B O 1
ATOM 1900 N N . VAL B 1 106 ? -2.193 -3.305 0.026 1 98.69 106 VAL B N 1
ATOM 1901 C CA . VAL B 1 106 ? -3.111 -2.734 -0.954 1 98.69 106 VAL B CA 1
ATOM 1902 C C . VAL B 1 106 ? -4.117 -3.795 -1.398 1 98.69 106 VAL B C 1
ATOM 1904 O O . VAL B 1 106 ? -3.797 -4.988 -1.432 1 98.69 106 VAL B O 1
ATOM 1907 N N . TYR B 1 107 ? -5.34 -3.357 -1.669 1 98.88 107 TYR B N 1
ATOM 1908 C CA . TYR B 1 107 ? -6.387 -4.203 -2.234 1 98.88 107 TYR B CA 1
ATOM 1909 C C . TYR B 1 107 ? -6.977 -3.574 -3.49 1 98.88 107 TYR B C 1
ATOM 1911 O O . TYR B 1 107 ? -7.445 -2.434 -3.461 1 98.88 107 TYR B O 1
ATOM 1919 N N . ILE B 1 108 ? -6.926 -4.309 -4.602 1 98.62 108 ILE B N 1
ATOM 1920 C CA . ILE B 1 108 ? -7.465 -3.838 -5.871 1 98.62 108 ILE B CA 1
ATOM 1921 C C . ILE B 1 108 ? -8.43 -4.875 -6.434 1 98.62 108 ILE B C 1
ATOM 1923 O O . ILE B 1 108 ? -8.094 -6.055 -6.551 1 98.62 108 ILE B O 1
ATOM 1927 N N . THR B 1 109 ? -9.617 -4.445 -6.785 1 98.56 109 THR B N 1
ATOM 1928 C CA . THR B 1 109 ? -10.57 -5.305 -7.48 1 98.56 109 THR B CA 1
ATOM 1929 C C . THR B 1 109 ? -10.312 -5.301 -8.984 1 98.56 109 THR B C 1
ATOM 1931 O O . THR B 1 109 ? -10.242 -4.238 -9.602 1 98.56 109 THR B O 1
ATOM 1934 N N . LYS B 1 110 ? -10.156 -6.438 -9.5 1 97.94 110 LYS B N 1
ATOM 1935 C CA . LYS B 1 110 ? -9.977 -6.539 -10.945 1 97.94 110 LYS B CA 1
ATOM 1936 C C . LYS B 1 110 ? -11.195 -5.988 -11.688 1 97.94 110 LYS B C 1
ATOM 1938 O O . LYS B 1 110 ? -12.312 -6.484 -11.516 1 97.94 110 LYS B O 1
ATOM 1943 N N . PRO B 1 111 ? -10.93 -4.93 -12.516 1 97 111 PRO B N 1
ATOM 1944 C CA . PRO B 1 111 ? -12.055 -4.492 -13.352 1 97 111 PRO B CA 1
ATOM 1945 C C . PRO B 1 111 ? -12.578 -5.602 -14.266 1 97 111 PRO B C 1
ATOM 1947 O O . PRO B 1 111 ? -11.797 -6.43 -14.742 1 97 111 PRO B O 1
ATOM 1950 N N . VAL B 1 112 ? -13.852 -5.562 -14.617 1 93.44 112 VAL B N 1
ATOM 1951 C CA . VAL B 1 112 ? -14.523 -6.637 -15.344 1 93.44 112 VAL B CA 1
ATOM 1952 C C . VAL B 1 112 ? -14.125 -6.598 -16.812 1 93.44 112 VAL B C 1
ATOM 1954 O O . VAL B 1 112 ? -13.852 -7.637 -17.422 1 93.44 112 VAL B O 1
ATOM 1957 N N . ASN B 1 113 ? -14.055 -5.406 -17.312 1 95.88 113 ASN B N 1
ATOM 1958 C CA . ASN B 1 113 ? -13.734 -5.312 -18.734 1 95.88 113 ASN B CA 1
ATOM 1959 C C . ASN B 1 113 ? -12.227 -5.223 -18.953 1 95.88 113 ASN B C 1
ATOM 1961 O O . ASN B 1 113 ? -11.5 -4.688 -18.125 1 95.88 113 ASN B O 1
ATOM 1965 N N . TYR B 1 114 ? -11.805 -5.645 -20.094 1 95.25 114 TYR B N 1
ATOM 1966 C CA . TYR B 1 114 ? -10.398 -5.773 -20.453 1 95.25 114 TYR B CA 1
ATOM 1967 C C . TYR B 1 114 ? -9.688 -4.426 -20.391 1 95.25 114 TYR B C 1
ATOM 1969 O O . TYR B 1 114 ? -8.602 -4.312 -19.828 1 95.25 114 TYR B O 1
ATOM 1977 N N . GLU B 1 115 ? -10.242 -3.391 -20.922 1 97.12 115 GLU B N 1
ATOM 1978 C CA . GLU B 1 115 ? -9.625 -2.066 -20.953 1 97.12 115 GLU B CA 1
ATOM 1979 C C . GLU B 1 115 ? -9.438 -1.509 -19.547 1 97.12 115 GLU B C 1
ATOM 1981 O O . GLU B 1 115 ? -8.383 -0.946 -19.234 1 97.12 115 GLU B O 1
ATOM 1986 N N . GLY B 1 116 ? -10.5 -1.63 -18.781 1 97.31 116 GLY B N 1
ATOM 1987 C CA . GLY B 1 116 ? -10.398 -1.193 -17.391 1 97.31 116 GLY B CA 1
ATOM 1988 C C . GLY B 1 116 ? -9.32 -1.921 -16.625 1 97.31 116 GLY B C 1
ATOM 1989 O O . GLY B 1 116 ? -8.555 -1.297 -15.883 1 97.31 116 GLY B O 1
ATOM 1990 N N . PHE B 1 117 ? -9.312 -3.221 -16.859 1 97.75 117 PHE B N 1
ATOM 1991 C CA . PHE B 1 117 ? -8.312 -4.023 -16.172 1 97.75 117 PHE B CA 1
ATOM 1992 C C . PHE B 1 117 ? -6.91 -3.646 -16.625 1 97.75 117 PHE B C 1
ATOM 1994 O O . PHE B 1 117 ? -6.031 -3.377 -15.797 1 97.75 117 PHE B O 1
ATOM 2001 N N . SER B 1 118 ? -6.68 -3.551 -17.859 1 97.12 118 SER B N 1
ATOM 2002 C CA . SER B 1 118 ? -5.391 -3.152 -18.406 1 97.12 118 SER B CA 1
ATOM 2003 C C . SER B 1 118 ? -4.949 -1.801 -17.859 1 97.12 118 SER B C 1
ATOM 2005 O O . SER B 1 118 ? -3.793 -1.635 -17.469 1 97.12 118 SER B O 1
ATOM 2007 N N . ASN B 1 119 ? -5.852 -0.866 -17.797 1 96.44 119 ASN B N 1
ATOM 2008 C CA . ASN B 1 119 ? -5.559 0.46 -17.266 1 96.44 119 ASN B CA 1
ATOM 2009 C C . ASN B 1 119 ? -5.176 0.398 -15.797 1 96.44 119 ASN B C 1
ATOM 2011 O O . ASN B 1 119 ? -4.203 1.032 -15.375 1 96.44 119 ASN B O 1
ATOM 2015 N N . ALA B 1 120 ? -5.938 -0.337 -15.07 1 97.25 120 ALA B N 1
ATOM 2016 C CA . ALA B 1 120 ? -5.648 -0.474 -13.641 1 97.25 120 ALA B CA 1
ATOM 2017 C C . ALA B 1 120 ? -4.238 -1.011 -13.414 1 97.25 120 ALA B C 1
ATOM 2019 O O . ALA B 1 120 ? -3.508 -0.515 -12.555 1 97.25 120 ALA B O 1
ATOM 2020 N N . ILE B 1 121 ? -3.834 -1.98 -14.219 1 98.06 121 ILE B N 1
ATOM 2021 C CA . ILE B 1 121 ? -2.518 -2.588 -14.062 1 98.06 121 ILE B CA 1
ATOM 2022 C C . ILE B 1 121 ? -1.438 -1.592 -14.484 1 98.06 121 ILE B C 1
ATOM 2024 O O . ILE B 1 121 ? -0.365 -1.538 -13.875 1 98.06 121 ILE B O 1
ATOM 2028 N N . ARG B 1 122 ? -1.702 -0.898 -15.484 1 96.62 122 ARG B N 1
ATOM 2029 C CA . ARG B 1 122 ? -0.742 0.123 -15.891 1 96.62 122 ARG B CA 1
ATOM 2030 C C . ARG B 1 122 ? -0.512 1.134 -14.766 1 96.62 122 ARG B C 1
ATOM 2032 O O . ARG B 1 122 ? 0.631 1.489 -14.469 1 96.62 122 ARG B O 1
ATOM 2039 N N . GLN B 1 123 ? -1.573 1.655 -14.203 1 96.75 123 GLN B N 1
ATOM 2040 C CA . GLN B 1 123 ? -1.46 2.582 -13.078 1 96.75 123 GLN B CA 1
ATOM 2041 C C . GLN B 1 123 ? -0.691 1.954 -11.922 1 96.75 123 GLN B C 1
ATOM 2043 O O . GLN B 1 123 ? 0.14 2.611 -11.289 1 96.75 123 GLN B O 1
ATOM 2048 N N . LEU B 1 124 ? -1.014 0.683 -11.695 1 97.5 124 LEU B N 1
ATOM 2049 C CA . LEU B 1 124 ? -0.307 -0.059 -10.656 1 97.5 124 LEU B CA 1
ATOM 2050 C C . LEU B 1 124 ? 1.187 -0.126 -10.953 1 97.5 124 LEU B C 1
ATOM 2052 O O . LEU B 1 124 ? 2.014 0.089 -10.062 1 97.5 124 LEU B O 1
ATOM 2056 N N . GLY B 1 125 ? 1.568 -0.393 -12.156 1 97.44 125 GLY B N 1
ATOM 2057 C CA . GLY B 1 125 ? 2.963 -0.415 -12.57 1 97.44 125 GLY B CA 1
ATOM 2058 C C . GLY B 1 125 ? 3.664 0.915 -12.375 1 97.44 125 GLY B C 1
ATOM 2059 O O . GLY B 1 125 ? 4.801 0.958 -11.891 1 97.44 125 GLY B O 1
ATOM 2060 N N . LEU B 1 126 ? 3.01 1.966 -12.773 1 96.62 126 LEU B N 1
ATOM 2061 C CA . LEU B 1 126 ? 3.576 3.295 -12.57 1 96.62 126 LEU B CA 1
ATOM 2062 C C . LEU B 1 126 ? 3.785 3.578 -11.086 1 96.62 126 LEU B C 1
ATOM 2064 O O . LEU B 1 126 ? 4.793 4.176 -10.703 1 96.62 126 LEU B O 1
ATOM 2068 N N . PHE B 1 127 ? 2.861 3.143 -10.336 1 97.19 127 PHE B N 1
ATOM 2069 C CA . PHE B 1 127 ? 2.955 3.293 -8.891 1 97.19 127 PHE B CA 1
ATOM 2070 C C . PHE B 1 127 ? 4.145 2.512 -8.336 1 97.19 127 PHE B C 1
ATOM 2072 O O . PHE B 1 127 ? 4.883 3.014 -7.488 1 97.19 127 PHE B O 1
ATOM 2079 N N . PHE B 1 128 ? 4.387 1.286 -8.812 1 97.25 128 PHE B N 1
ATOM 2080 C CA . PHE B 1 128 ? 5.512 0.471 -8.367 1 97.25 128 PHE B CA 1
ATOM 2081 C C . PHE B 1 128 ? 6.832 1.186 -8.625 1 97.25 128 PHE B C 1
ATOM 2083 O O . PHE B 1 128 ? 7.805 0.987 -7.891 1 97.25 128 PHE B O 1
ATOM 2090 N N . SER B 1 129 ? 6.836 2.027 -9.547 1 94.38 129 SER B N 1
ATOM 2091 C CA . SER B 1 129 ? 8.078 2.699 -9.914 1 94.38 129 SER B CA 1
ATOM 2092 C C . SER B 1 129 ? 8.445 3.773 -8.891 1 94.38 129 SER B C 1
ATOM 2094 O O . SER B 1 129 ? 9.578 4.262 -8.875 1 94.38 129 SER B O 1
ATOM 2096 N N . VAL B 1 130 ? 7.52 4.148 -7.969 1 95.62 130 VAL B N 1
ATOM 2097 C CA . VAL B 1 130 ? 7.809 5.277 -7.09 1 95.62 130 VAL B CA 1
ATOM 2098 C C . VAL B 1 130 ? 7.855 4.809 -5.641 1 95.62 130 VAL B C 1
ATOM 2100 O O . VAL B 1 130 ? 8.273 5.555 -4.75 1 95.62 130 VAL B O 1
ATOM 2103 N N . ILE B 1 131 ? 7.457 3.564 -5.328 1 97.75 131 ILE B N 1
ATOM 2104 C CA . ILE B 1 131 ? 7.43 3.121 -3.938 1 97.75 131 ILE B CA 1
ATOM 2105 C C . ILE B 1 131 ? 8.797 2.557 -3.549 1 97.75 131 ILE B C 1
ATOM 2107 O O . ILE B 1 131 ? 9.555 2.107 -4.41 1 97.75 131 ILE B O 1
ATOM 2111 N N . GLN B 1 132 ? 9.117 2.646 -2.275 1 98.25 132 GLN B N 1
ATOM 2112 C CA . GLN B 1 132 ? 10.266 1.951 -1.709 1 98.25 132 GLN B CA 1
ATOM 2113 C C . GLN B 1 132 ? 9.875 0.57 -1.19 1 98.25 132 GLN B C 1
ATOM 2115 O O . GLN B 1 132 ? 8.93 0.44 -0.41 1 98.25 132 GLN B O 1
ATOM 2120 N N . VAL B 1 133 ? 10.547 -0.451 -1.636 1 98.38 133 VAL B N 1
ATOM 2121 C CA . VAL B 1 133 ? 10.344 -1.811 -1.148 1 98.38 133 VAL B CA 1
ATOM 2122 C C . VAL B 1 133 ? 11.398 -2.152 -0.102 1 98.38 133 VAL B C 1
ATOM 2124 O O . VAL B 1 133 ? 12.594 -2.115 -0.387 1 98.38 133 VAL B O 1
ATOM 2127 N N . PRO B 1 134 ? 10.898 -2.461 1.082 1 98.56 134 PRO B N 1
ATOM 2128 C CA . PRO B 1 134 ? 11.852 -2.721 2.166 1 98.56 134 PRO B CA 1
ATOM 2129 C C . PRO B 1 134 ? 12.578 -4.055 2.004 1 98.56 134 PRO B C 1
ATOM 2131 O O . PRO B 1 134 ? 12.102 -4.941 1.296 1 98.56 134 PRO B O 1
ATOM 2134 N N . GLU B 1 135 ? 13.75 -4.094 2.672 1 98 135 GLU B N 1
ATOM 2135 C CA . GLU B 1 135 ? 14.438 -5.375 2.803 1 98 135 GLU B CA 1
ATOM 2136 C C . GLU B 1 135 ? 13.805 -6.23 3.896 1 98 135 GLU B C 1
ATOM 2138 O O . GLU B 1 135 ? 13.508 -5.734 4.984 1 98 135 GLU B O 1
ATOM 2143 N N . ASN B 1 136 ? 13.57 -7.465 3.559 1 97.69 136 ASN B N 1
ATOM 2144 C CA . ASN B 1 136 ? 13.078 -8.391 4.574 1 97.69 136 ASN B CA 1
ATOM 2145 C C . ASN B 1 136 ? 14.133 -8.68 5.633 1 97.69 136 ASN B C 1
ATOM 2147 O O . ASN B 1 136 ? 15.32 -8.422 5.414 1 97.69 136 ASN B O 1
ATOM 2151 N N . SER B 1 137 ? 13.641 -9.109 6.781 1 91.19 137 SER B N 1
ATOM 2152 C CA . SER B 1 137 ? 14.539 -9.453 7.879 1 91.19 137 SER B CA 1
ATOM 2153 C C . SER B 1 137 ? 15 -10.906 7.773 1 91.19 137 SER B C 1
ATOM 2155 O O . SER B 1 137 ? 14.305 -11.742 7.199 1 91.19 137 SER B O 1
#